Protein AF-A0A957FQG7-F1 (afdb_monomer_lite)

Secondary structure (DSSP, 8-state):
--EEE-SPPEEE-TT-SSS-EEEEEEEESSSS--TT-TTTSSEEEEE-TTSSBPTT-TTSEE-SS---SBPEEE-SSSSSS-EEEEEETTTEEEEE-TTSPBPTT-SB----TTS---PPPTT-B-EEE-SSSSSSPEEEEEETTEEEEE-TTS-B-S-SSTTTTS---EE-SS---S--EEE-SSSSSSPEEEEESSSEEEEE-TT--S--SB-BTTBSTT---EEPPPP-B-PPP------PPTT-S-EEEEEEEEB-SSS-EEEEEEEEES-TTEEEEE-EEEE-TT-EEEEEEEE--GGGT-SEEEEEEEEEEEEE-TT--EEEEEEEEEEEEE--TT-----PPPP-

Radius of gyration: 26.51 Å; chains: 1; bounding box: 52×48×82 Å

Sequence (352 aa):
YLEIIQSTPAIADLNENGTPDIFHGTGTFYHVNSPDHPTYGFRVFGLNNNGTTLSGWNGGKVTNNTTPASPAIGDIAGDNRPELIMGDNSGRIFAWNADGSLVSGFPMIPKTYNGQTHNFDVGLSFVLGDIDNDNKQEIIFNMKSSVVIVDGNGQQLTTSNSGADGKPGYTTGGWLVNTPALGDVDDDGRLELIVHDSTLYVWDLPNSNLDTDWPMFKHDAERTSRANRPGTLGPVTNEMFVIPAAGATQANGAIGITNLGDEPLNWSASDSLAHHNVDLILSSGQIAGHGYASVNLVIDDLPDFGIGWHDLGDITVTTTTLSGDPAGSAQINLQLFIGNSTQIFLPMAPKP

Structure (mmCIF, N/CA/C/O backbone):
data_AF-A0A957FQG7-F1
#
_entry.id   AF-A0A957FQG7-F1
#
loop_
_atom_site.group_PDB
_atom_site.id
_atom_site.type_symbol
_atom_site.label_atom_id
_atom_site.label_alt_id
_atom_site.label_comp_id
_atom_site.label_asym_id
_atom_site.label_entity_id
_atom_site.label_seq_id
_atom_site.pdbx_PDB_ins_code
_atom_site.Cartn_x
_atom_site.Cartn_y
_atom_site.Cartn_z
_atom_site.occupancy
_atom_site.B_iso_or_equiv
_atom_site.auth_seq_id
_atom_site.auth_comp_id
_atom_site.auth_asym_id
_atom_site.auth_atom_id
_atom_site.pdbx_PDB_model_num
ATOM 1 N N . TYR A 1 1 ? 14.850 30.032 -6.383 1.00 45.84 1 TYR A N 1
ATOM 2 C CA . TYR A 1 1 ? 14.076 28.781 -6.298 1.00 45.84 1 TYR A CA 1
ATOM 3 C C . TYR A 1 1 ? 13.938 28.216 -7.703 1.00 45.84 1 TYR A C 1
ATOM 5 O O . TYR A 1 1 ? 13.138 28.727 -8.472 1.00 45.84 1 TYR A O 1
ATOM 13 N N . LEU A 1 2 ? 14.807 27.271 -8.076 1.00 52.53 2 LEU A N 1
ATOM 14 C CA . LEU A 1 2 ? 14.878 26.663 -9.420 1.00 52.53 2 LEU A CA 1
ATOM 15 C C . LEU A 1 2 ? 14.449 25.183 -9.402 1.00 52.53 2 LEU A C 1
ATOM 17 O O . LEU A 1 2 ? 14.863 24.386 -10.247 1.00 52.53 2 LEU A O 1
ATOM 21 N N . GLU A 1 3 ? 13.627 24.823 -8.420 1.00 67.12 3 GLU A N 1
ATOM 22 C CA . GLU A 1 3 ? 13.077 23.481 -8.254 1.00 67.12 3 GLU A CA 1
ATOM 23 C C . GLU A 1 3 ? 11.693 23.394 -8.880 1.00 67.12 3 GLU A C 1
ATOM 25 O O . GLU A 1 3 ? 10.896 24.332 -8.812 1.00 67.12 3 GLU A O 1
ATOM 30 N N . ILE A 1 4 ? 11.425 22.241 -9.481 1.00 76.56 4 ILE A N 1
ATOM 31 C CA . ILE A 1 4 ? 10.112 21.884 -10.002 1.00 76.56 4 ILE A CA 1
ATOM 32 C C . ILE A 1 4 ? 9.643 20.610 -9.316 1.00 76.56 4 ILE A C 1
ATOM 34 O O . ILE A 1 4 ? 10.415 19.672 -9.123 1.00 76.56 4 ILE A O 1
ATOM 38 N N . ILE A 1 5 ? 8.366 20.570 -8.959 1.00 81.56 5 ILE A N 1
ATOM 39 C CA . ILE A 1 5 ? 7.711 19.330 -8.554 1.00 81.56 5 ILE A CA 1
ATOM 40 C C . ILE A 1 5 ? 7.296 18.632 -9.849 1.00 81.56 5 ILE A C 1
ATOM 42 O O . ILE A 1 5 ? 6.520 19.186 -10.626 1.00 81.56 5 ILE A O 1
ATOM 46 N N . GLN A 1 6 ? 7.881 17.464 -10.118 1.00 77.44 6 GLN A N 1
ATOM 47 C CA . GLN A 1 6 ? 7.602 16.677 -11.330 1.00 77.44 6 GLN A CA 1
ATOM 48 C C . GLN A 1 6 ? 6.708 15.464 -11.057 1.00 77.44 6 GLN A C 1
ATOM 50 O O . GLN A 1 6 ? 6.058 14.971 -11.973 1.00 77.44 6 GLN A O 1
ATOM 55 N N . SER A 1 7 ? 6.678 15.005 -9.807 1.00 85.12 7 SER A N 1
ATOM 56 C CA . SER A 1 7 ? 5.847 13.898 -9.340 1.00 85.12 7 SER A CA 1
ATOM 57 C C . SER A 1 7 ? 4.440 14.375 -8.971 1.00 85.12 7 SER A C 1
ATOM 59 O O . SER A 1 7 ? 4.240 15.540 -8.616 1.00 85.12 7 SER A O 1
ATOM 61 N N . THR A 1 8 ? 3.456 13.476 -9.016 1.00 88.81 8 THR A N 1
ATOM 62 C CA . THR A 1 8 ? 2.191 13.717 -8.307 1.00 88.81 8 THR A CA 1
ATOM 63 C C . THR A 1 8 ? 2.346 13.275 -6.853 1.00 88.81 8 THR A C 1
ATOM 65 O O . THR A 1 8 ? 2.988 12.256 -6.628 1.00 88.81 8 THR A O 1
ATOM 68 N N . PRO A 1 9 ? 1.829 14.025 -5.865 1.00 92.50 9 PRO A N 1
ATOM 69 C CA . PRO A 1 9 ? 2.051 13.687 -4.465 1.00 92.50 9 PRO A CA 1
ATOM 70 C C . PRO A 1 9 ? 1.317 12.402 -4.061 1.00 92.50 9 PRO A C 1
ATOM 72 O O . PRO A 1 9 ? 0.271 12.081 -4.633 1.00 92.50 9 PRO A O 1
ATOM 75 N N . ALA A 1 10 ? 1.853 11.730 -3.043 1.00 94.75 10 ALA A N 1
ATOM 76 C CA . ALA A 1 10 ? 1.184 10.683 -2.276 1.00 94.75 10 ALA A CA 1
ATOM 77 C C . ALA A 1 10 ? 0.944 11.161 -0.840 1.00 94.75 10 ALA A C 1
ATOM 79 O O . ALA A 1 10 ? 1.675 12.014 -0.329 1.00 94.75 10 ALA A O 1
ATOM 80 N N . ILE A 1 11 ? -0.099 10.633 -0.214 1.00 93.88 11 ILE A N 1
ATOM 81 C CA . ILE A 1 11 ? -0.545 10.991 1.125 1.00 93.88 11 ILE A CA 1
ATOM 82 C C . ILE A 1 11 ? -0.698 9.701 1.924 1.00 93.88 11 ILE A C 1
ATOM 84 O O . ILE A 1 11 ? -1.352 8.771 1.464 1.00 93.88 11 ILE A O 1
ATOM 88 N N . ALA A 1 12 ? -0.111 9.643 3.110 1.00 91.25 12 ALA A N 1
ATOM 89 C CA . ALA A 1 12 ? -0.284 8.528 4.038 1.00 91.25 12 ALA A CA 1
ATOM 90 C C . ALA A 1 12 ? 0.156 8.959 5.429 1.00 91.25 12 ALA A C 1
ATOM 92 O O . ALA A 1 12 ? 1.043 9.798 5.552 1.00 91.25 12 ALA A O 1
ATOM 93 N N . ASP A 1 13 ? -0.418 8.376 6.472 1.00 88.75 13 ASP A N 1
ATOM 94 C CA . ASP A 1 13 ? 0.121 8.516 7.824 1.00 88.75 13 ASP A CA 1
ATOM 95 C C . ASP A 1 13 ? 1.290 7.537 8.015 1.00 88.75 13 ASP A C 1
ATOM 97 O O . ASP A 1 13 ? 1.113 6.418 8.495 1.00 88.75 13 ASP A O 1
ATOM 101 N N . LEU A 1 14 ? 2.479 7.942 7.557 1.00 90.25 14 LEU A N 1
ATOM 102 C CA . LEU A 1 14 ? 3.658 7.073 7.505 1.00 90.25 14 LEU A CA 1
ATOM 103 C C . LEU A 1 14 ? 4.253 6.856 8.903 1.00 90.25 14 LEU A C 1
ATOM 105 O O . LEU A 1 14 ? 4.822 5.809 9.181 1.00 90.25 14 LEU A O 1
ATOM 109 N N . ASN A 1 15 ? 4.156 7.858 9.784 1.00 87.75 15 ASN A N 1
ATOM 110 C CA . ASN A 1 15 ? 4.708 7.810 11.144 1.00 87.75 15 ASN A CA 1
ATOM 111 C C . ASN A 1 15 ? 3.710 7.327 12.214 1.00 87.75 15 ASN A C 1
ATOM 113 O O . ASN A 1 15 ? 4.057 7.309 13.398 1.00 87.75 15 ASN A O 1
ATOM 117 N N . GLU A 1 16 ? 2.502 6.959 11.794 1.00 82.12 16 GLU A N 1
ATOM 118 C CA . GLU A 1 16 ? 1.426 6.407 12.612 1.00 82.12 16 GLU A CA 1
ATOM 119 C C . GLU A 1 16 ? 0.905 7.332 13.721 1.00 82.12 16 GLU A C 1
ATOM 121 O O . GLU A 1 16 ? 0.417 6.868 14.756 1.00 82.12 16 GLU A O 1
ATOM 126 N N . ASN A 1 17 ? 0.988 8.649 13.527 1.00 80.62 17 ASN A N 1
ATOM 127 C CA . ASN A 1 17 ? 0.611 9.630 14.548 1.00 80.62 17 ASN A CA 1
ATOM 128 C C . ASN A 1 17 ? -0.878 10.024 14.539 1.00 80.62 17 ASN A C 1
ATOM 130 O O . ASN A 1 17 ? -1.301 10.847 15.356 1.00 80.62 17 ASN A O 1
ATOM 134 N N . GLY A 1 18 ? -1.663 9.461 13.625 1.00 75.88 18 GLY A N 1
ATOM 135 C CA . GLY A 1 18 ? -3.082 9.736 13.433 1.00 75.88 18 GLY A CA 1
ATOM 136 C C . GLY A 1 18 ? -3.382 10.850 12.427 1.00 75.88 18 GLY A C 1
ATOM 137 O O . GLY A 1 18 ? -4.532 11.274 12.291 1.00 75.88 18 GLY A O 1
ATOM 138 N N . THR A 1 19 ? -2.366 11.388 11.748 1.00 83.44 19 THR A N 1
ATOM 139 C CA . THR A 1 19 ? -2.524 12.453 10.758 1.00 83.44 19 THR A CA 1
ATOM 140 C C . THR A 1 19 ? -1.731 12.158 9.489 1.00 83.44 19 THR A C 1
ATOM 142 O O . THR A 1 19 ? -0.587 11.729 9.565 1.00 83.44 19 THR A O 1
ATOM 145 N N . PRO A 1 20 ? -2.303 12.418 8.301 1.00 88.50 20 PRO A N 1
ATOM 146 C CA . PRO A 1 20 ? -1.629 12.097 7.054 1.00 88.50 20 PRO A CA 1
ATOM 147 C C . PRO A 1 20 ? -0.426 13.012 6.784 1.00 88.50 20 PRO A C 1
ATOM 149 O O . PRO A 1 20 ? -0.524 14.239 6.874 1.00 88.50 20 PRO A O 1
ATOM 152 N N . ASP A 1 21 ? 0.671 12.406 6.349 1.00 93.50 21 ASP A N 1
ATOM 153 C CA . ASP A 1 21 ? 1.858 13.052 5.802 1.00 93.50 21 ASP A CA 1
ATOM 154 C C . ASP A 1 21 ? 1.754 13.181 4.268 1.00 93.50 21 ASP A C 1
ATOM 156 O O . ASP A 1 21 ? 0.957 12.511 3.609 1.00 93.50 21 ASP A O 1
ATOM 160 N N . ILE A 1 22 ? 2.556 14.070 3.681 1.00 94.88 22 ILE A N 1
ATOM 161 C CA . ILE A 1 22 ? 2.577 14.397 2.250 1.00 94.88 22 ILE A CA 1
ATOM 162 C C . ILE A 1 22 ? 3.964 14.093 1.686 1.00 94.88 22 ILE A C 1
ATOM 164 O O . ILE A 1 22 ? 4.969 14.619 2.177 1.00 94.88 22 ILE A O 1
ATOM 168 N N . PHE A 1 23 ? 4.009 13.329 0.596 1.00 94.88 23 PHE A N 1
ATOM 169 C CA . PHE A 1 23 ? 5.244 12.912 -0.061 1.00 94.88 23 PHE A CA 1
ATOM 170 C C . PHE A 1 23 ? 5.291 13.330 -1.524 1.00 94.88 23 PHE A C 1
ATOM 172 O O . PHE A 1 23 ? 4.336 13.126 -2.274 1.00 94.88 23 PHE A O 1
ATOM 179 N N . HIS A 1 24 ? 6.420 13.895 -1.951 1.00 93.19 24 HIS A N 1
ATOM 180 C CA . HIS A 1 24 ? 6.652 14.218 -3.359 1.00 93.19 24 HIS A CA 1
ATOM 181 C C . HIS A 1 24 ? 8.145 14.254 -3.717 1.00 93.19 24 HIS A C 1
ATOM 183 O O . HIS A 1 24 ? 8.999 14.658 -2.927 1.00 93.19 24 HIS A O 1
ATOM 189 N N . GLY A 1 25 ? 8.454 13.871 -4.953 1.00 90.06 25 GLY A N 1
ATOM 190 C CA . GLY A 1 25 ? 9.760 14.036 -5.587 1.00 90.06 25 GLY A CA 1
ATOM 191 C C . GLY A 1 25 ? 9.949 15.406 -6.251 1.00 90.06 25 GLY A C 1
ATOM 192 O O . GLY A 1 25 ? 8.979 16.056 -6.666 1.00 90.06 25 GLY A O 1
ATOM 193 N N . THR A 1 26 ? 11.203 15.841 -6.369 1.00 85.88 26 THR A N 1
ATOM 194 C CA . THR A 1 26 ? 11.620 17.083 -7.031 1.00 85.88 26 THR A CA 1
ATOM 195 C C . THR A 1 26 ? 12.490 16.843 -8.265 1.00 85.88 26 THR A C 1
ATOM 197 O O . THR A 1 26 ? 13.074 15.781 -8.481 1.00 85.88 26 THR A O 1
ATOM 200 N N . GLY A 1 27 ? 12.561 17.866 -9.110 1.00 78.31 27 GLY A N 1
ATOM 201 C CA . GLY A 1 27 ? 13.472 17.948 -10.241 1.00 78.31 27 GLY A CA 1
ATOM 202 C C . GLY A 1 27 ? 14.085 19.339 -10.379 1.00 78.31 27 GLY A C 1
ATOM 203 O O . GLY A 1 27 ? 13.857 20.234 -9.558 1.00 78.31 27 GLY A O 1
ATOM 204 N N . THR A 1 28 ? 14.843 19.548 -11.455 1.00 68.75 28 THR A N 1
ATOM 205 C CA . THR A 1 28 ? 15.464 20.842 -11.774 1.00 68.75 28 THR A CA 1
ATOM 206 C C . THR A 1 28 ? 14.831 21.472 -13.017 1.00 68.75 28 THR A C 1
ATOM 208 O O . THR A 1 28 ? 14.537 20.783 -13.991 1.00 68.75 28 THR A O 1
ATOM 211 N N . PHE A 1 29 ? 14.637 22.798 -13.012 1.00 59.25 29 PHE A N 1
ATOM 212 C CA . PHE A 1 29 ? 14.092 23.531 -14.170 1.00 59.25 29 PHE A CA 1
ATOM 213 C C . PHE A 1 29 ? 15.072 23.574 -15.367 1.00 59.25 29 PHE A C 1
ATOM 215 O O . PHE A 1 29 ? 14.647 23.626 -16.518 1.00 59.25 29 PHE A O 1
ATOM 222 N N . TYR A 1 30 ? 16.386 23.491 -15.111 1.00 53.41 30 TYR A N 1
ATOM 223 C CA . TYR A 1 30 ? 17.431 23.275 -16.121 1.00 53.41 30 TYR A CA 1
ATOM 224 C C . TYR A 1 30 ? 18.263 22.038 -15.742 1.00 53.41 30 TYR A C 1
ATOM 226 O O . TYR A 1 30 ? 18.665 21.888 -14.588 1.00 53.41 30 TYR A O 1
ATOM 234 N N . HIS A 1 31 ? 18.542 21.148 -16.701 1.00 53.66 31 HIS A N 1
ATOM 235 C CA . HIS A 1 31 ? 19.252 19.862 -16.520 1.00 53.66 31 HIS A CA 1
ATOM 236 C C . HIS A 1 31 ? 20.749 19.978 -16.156 1.00 53.66 31 HIS A C 1
ATOM 238 O O . HIS A 1 31 ? 21.535 19.062 -16.380 1.00 53.66 31 HIS A O 1
ATOM 244 N N . VAL A 1 32 ? 21.176 21.114 -15.620 1.00 53.00 32 VAL A N 1
ATOM 245 C CA . VAL A 1 32 ? 22.572 21.410 -15.318 1.00 53.00 32 VAL A CA 1
ATOM 246 C C . VAL A 1 32 ? 22.580 22.255 -14.061 1.00 53.00 32 VAL A C 1
ATOM 248 O O . VAL A 1 32 ? 22.096 23.380 -14.103 1.00 53.00 32 VAL A O 1
ATOM 251 N N . ASN A 1 33 ? 23.069 21.659 -12.968 1.00 51.78 33 ASN A N 1
ATOM 252 C CA . ASN A 1 33 ? 23.424 22.260 -11.681 1.00 51.78 33 ASN A CA 1
ATOM 253 C C . ASN A 1 33 ? 22.796 23.632 -11.428 1.00 51.78 33 ASN A C 1
ATOM 255 O O . ASN A 1 33 ? 23.311 24.623 -11.940 1.00 51.78 33 ASN A O 1
ATOM 259 N N . SER A 1 34 ? 21.772 23.711 -10.569 1.00 48.81 34 SER A N 1
ATOM 260 C CA . SER A 1 34 ? 21.456 24.986 -9.914 1.00 48.81 34 SER A CA 1
ATOM 261 C C . SER A 1 34 ? 22.758 25.450 -9.247 1.00 48.81 34 SER A C 1
ATOM 263 O O . SER A 1 34 ? 23.204 24.766 -8.322 1.00 48.81 34 SER A O 1
ATOM 265 N N . PRO A 1 35 ? 23.445 26.504 -9.733 1.00 51.56 35 PRO A N 1
ATOM 266 C CA . PRO A 1 35 ? 24.804 26.821 -9.280 1.00 51.56 35 PRO A CA 1
ATOM 267 C C . PRO A 1 35 ? 24.856 27.187 -7.791 1.00 51.56 35 PRO A C 1
ATOM 269 O O . PRO A 1 35 ? 25.911 27.154 -7.166 1.00 51.56 35 PRO A O 1
ATOM 272 N N . ASP A 1 36 ? 23.695 27.524 -7.240 1.00 51.53 36 ASP A N 1
ATOM 273 C CA . ASP A 1 36 ? 23.399 27.871 -5.861 1.00 51.53 36 ASP A CA 1
ATOM 274 C C . ASP A 1 36 ? 22.869 26.689 -5.020 1.00 51.53 36 ASP A C 1
ATOM 276 O O . ASP A 1 36 ? 23.051 26.692 -3.805 1.00 51.53 36 ASP A O 1
ATOM 280 N N . HIS A 1 37 ? 22.259 25.662 -5.632 1.00 52.50 37 HIS A N 1
ATOM 281 C CA . HIS A 1 37 ? 21.539 24.588 -4.923 1.00 52.50 37 HIS A CA 1
ATOM 282 C C . HIS A 1 37 ? 21.578 23.205 -5.630 1.00 52.50 37 HIS A C 1
ATOM 284 O O . HIS A 1 37 ? 20.530 22.586 -5.834 1.00 52.50 37 HIS A O 1
ATOM 290 N N . PRO A 1 38 ? 22.758 22.648 -5.982 1.00 53.19 38 PRO A N 1
ATOM 291 C CA . PRO A 1 38 ? 22.866 21.414 -6.779 1.00 53.19 38 PRO A CA 1
ATOM 292 C C . PRO A 1 38 ? 22.351 20.148 -6.067 1.00 53.19 38 PRO A C 1
ATOM 294 O O . PRO A 1 38 ? 22.244 19.096 -6.686 1.00 53.19 38 PRO A O 1
ATOM 297 N N . THR A 1 39 ? 22.032 20.234 -4.773 1.00 56.75 39 THR A N 1
ATOM 298 C CA . THR A 1 39 ? 21.562 19.121 -3.936 1.00 56.75 39 THR A CA 1
ATOM 299 C C . THR A 1 39 ? 20.090 19.223 -3.534 1.00 56.75 39 THR A C 1
ATOM 301 O O . THR A 1 39 ? 19.618 18.343 -2.817 1.00 56.75 39 THR A O 1
ATOM 304 N N . TYR A 1 40 ? 19.360 20.272 -3.934 1.00 61.19 40 TYR A N 1
ATOM 305 C CA . TYR A 1 40 ? 17.963 20.467 -3.515 1.00 61.19 40 TYR A CA 1
ATOM 306 C C . TYR A 1 40 ? 16.928 19.928 -4.527 1.00 61.19 40 TYR A C 1
ATOM 308 O O . TYR A 1 40 ? 15.888 19.420 -4.119 1.00 61.19 40 TYR A O 1
ATOM 316 N N . GLY A 1 41 ? 17.243 19.904 -5.829 1.00 66.38 41 GLY A N 1
ATOM 317 C CA . GLY A 1 41 ? 16.357 19.370 -6.882 1.00 66.38 41 GLY A CA 1
ATOM 318 C C . GLY A 1 41 ? 16.382 17.847 -7.089 1.00 66.38 41 GLY A C 1
ATOM 319 O O . GLY A 1 41 ? 15.724 17.362 -8.000 1.00 66.38 41 GLY A O 1
ATOM 320 N N . PHE A 1 42 ? 17.151 17.099 -6.292 1.00 84.31 42 PHE A N 1
ATOM 321 C CA . PHE A 1 42 ? 17.275 15.634 -6.368 1.00 84.31 42 PHE A CA 1
ATOM 322 C C . PHE A 1 42 ? 16.795 15.008 -5.066 1.00 84.31 42 PHE A C 1
ATOM 324 O O . PHE A 1 42 ? 17.543 14.301 -4.384 1.00 84.31 42 PHE A O 1
ATOM 331 N N . ARG A 1 43 ? 15.579 15.360 -4.646 1.00 87.94 43 ARG A N 1
ATOM 332 C CA . ARG A 1 43 ? 15.069 14.981 -3.332 1.00 87.94 43 ARG A CA 1
ATOM 333 C C . ARG A 1 43 ? 13.683 14.378 -3.389 1.00 87.94 43 ARG A C 1
ATOM 335 O O . ARG A 1 43 ? 12.914 14.604 -4.317 1.00 87.94 43 ARG A O 1
ATOM 342 N N . VAL A 1 44 ? 13.383 13.633 -2.338 1.00 92.19 44 VAL A N 1
ATOM 343 C CA . VAL A 1 44 ? 12.030 13.234 -1.971 1.00 92.19 44 VAL A CA 1
ATOM 344 C C . VAL A 1 44 ? 11.711 13.896 -0.646 1.00 92.19 44 VAL A C 1
ATOM 346 O O . VAL A 1 44 ? 12.451 13.737 0.324 1.00 92.19 44 VAL A O 1
ATOM 349 N N . PHE A 1 45 ? 10.651 14.686 -0.611 1.00 92.94 45 PHE A N 1
ATOM 350 C CA . PHE A 1 45 ? 10.195 15.355 0.597 1.00 92.94 45 PHE A CA 1
ATOM 351 C C . PHE A 1 45 ? 9.125 14.516 1.279 1.00 92.94 45 PHE A C 1
ATOM 353 O O . PHE A 1 45 ? 8.264 13.964 0.605 1.00 92.94 45 PHE A O 1
ATOM 360 N N . GLY A 1 46 ? 9.204 14.467 2.607 1.00 94.62 46 GLY A N 1
ATOM 361 C CA . GLY A 1 46 ? 8.142 14.022 3.499 1.00 94.62 46 GLY A CA 1
ATOM 362 C C . GLY A 1 46 ? 7.791 15.187 4.415 1.00 94.62 46 GLY A C 1
ATOM 363 O O . GLY A 1 46 ? 8.680 15.768 5.053 1.00 94.62 46 GLY A O 1
ATOM 364 N N . LEU A 1 47 ? 6.522 15.574 4.421 1.00 94.94 47 LEU A N 1
ATOM 365 C CA . LEU A 1 47 ? 5.998 16.722 5.154 1.00 94.94 47 LEU A CA 1
ATOM 366 C C . LEU A 1 47 ? 4.828 16.267 6.026 1.00 94.94 47 LEU A C 1
ATOM 368 O O . LEU A 1 47 ? 3.983 15.520 5.555 1.00 94.94 47 LEU A O 1
ATOM 372 N N . ASN A 1 48 ? 4.730 16.771 7.252 1.00 93.69 48 ASN A N 1
ATOM 373 C CA . ASN A 1 48 ? 3.533 16.598 8.073 1.00 93.69 48 ASN A CA 1
ATOM 374 C C . ASN A 1 48 ? 2.339 17.345 7.440 1.00 93.69 48 ASN A C 1
ATOM 376 O O . ASN A 1 48 ? 2.523 18.260 6.627 1.00 93.69 48 ASN A O 1
ATOM 380 N N . ASN A 1 49 ? 1.118 17.059 7.901 1.00 90.31 49 ASN A N 1
ATOM 381 C CA . ASN A 1 49 ? -0.121 17.719 7.455 1.00 90.31 49 ASN A CA 1
ATOM 382 C C . ASN A 1 49 ? -0.109 19.267 7.513 1.00 90.31 49 ASN A C 1
ATOM 384 O O . ASN A 1 49 ? -0.866 19.929 6.804 1.00 90.31 49 ASN A O 1
ATOM 388 N N . ASN A 1 50 ? 0.746 19.858 8.350 1.00 91.62 50 ASN A N 1
ATOM 389 C CA . ASN A 1 50 ? 0.906 21.303 8.517 1.00 91.62 50 ASN A CA 1
ATOM 390 C C . ASN A 1 50 ? 2.024 21.909 7.642 1.00 91.62 50 ASN A C 1
ATOM 392 O O . ASN A 1 50 ? 2.337 23.093 7.779 1.00 91.62 50 ASN A O 1
ATOM 396 N N . GLY A 1 51 ? 2.650 21.107 6.775 1.00 90.31 51 GLY A N 1
ATOM 397 C CA . GLY A 1 51 ? 3.721 21.518 5.866 1.00 90.31 51 GLY A CA 1
ATOM 398 C C . GLY A 1 51 ? 5.119 21.581 6.488 1.00 90.31 51 GLY A C 1
ATOM 399 O O . GLY A 1 51 ? 6.067 21.974 5.809 1.00 90.31 51 GLY A O 1
ATOM 400 N N . THR A 1 52 ? 5.284 21.212 7.762 1.00 92.69 52 THR A N 1
ATOM 401 C CA . THR A 1 52 ? 6.618 21.070 8.371 1.00 92.69 52 THR A CA 1
ATOM 402 C C . THR A 1 52 ? 7.284 19.768 7.930 1.00 92.69 52 THR A C 1
ATOM 404 O O . THR A 1 52 ? 6.605 18.801 7.610 1.00 92.69 52 THR A O 1
ATOM 407 N N . THR A 1 53 ? 8.616 19.720 7.919 1.00 92.19 53 THR A N 1
ATOM 408 C CA . THR A 1 53 ? 9.363 18.499 7.580 1.00 92.19 53 THR A CA 1
ATOM 409 C C . THR A 1 53 ? 9.012 17.354 8.529 1.00 92.19 53 THR A C 1
ATOM 411 O O . THR A 1 53 ? 9.062 17.522 9.750 1.00 92.19 53 THR A O 1
ATOM 414 N N . LEU A 1 54 ? 8.743 16.180 7.961 1.00 93.81 54 LEU A N 1
ATOM 415 C CA . LEU A 1 54 ? 8.557 14.938 8.701 1.00 93.81 54 LEU A CA 1
ATOM 416 C C . LEU A 1 54 ? 9.828 14.575 9.496 1.00 93.81 54 LEU A C 1
ATOM 418 O O . LEU A 1 54 ? 10.959 14.783 9.038 1.00 93.81 54 LEU A O 1
ATOM 422 N N . SER A 1 55 ? 9.667 14.056 10.715 1.00 92.62 55 SER A N 1
ATOM 423 C CA . SER A 1 55 ? 10.807 13.701 11.575 1.00 92.62 55 SER A CA 1
ATOM 424 C C . SER A 1 55 ? 11.729 12.692 10.883 1.00 92.62 55 SER A C 1
ATOM 426 O O . SER A 1 55 ? 11.263 11.751 10.257 1.00 92.62 55 SER A O 1
ATOM 428 N N . GLY A 1 56 ? 13.047 12.903 10.947 1.00 90.69 56 GLY A N 1
ATOM 429 C CA . GLY A 1 56 ? 14.030 12.054 10.259 1.00 90.69 56 GLY A CA 1
ATOM 430 C C . GLY A 1 56 ? 14.220 12.356 8.765 1.00 90.69 56 GLY A C 1
ATOM 431 O O . GLY A 1 56 ? 15.222 11.936 8.178 1.00 90.69 56 GLY A O 1
ATOM 432 N N . TRP A 1 57 ? 13.358 13.174 8.142 1.00 93.31 57 TRP A N 1
ATOM 433 C CA . TRP A 1 57 ? 13.455 13.500 6.712 1.00 93.31 57 TRP A CA 1
ATOM 434 C C . TRP A 1 57 ? 14.451 14.609 6.370 1.00 93.31 57 TRP A C 1
ATOM 436 O O . TRP A 1 57 ? 14.838 14.732 5.212 1.00 93.31 57 TRP A O 1
ATOM 446 N N . ASN A 1 58 ? 14.927 15.374 7.359 1.00 87.06 58 ASN A N 1
ATOM 447 C CA . ASN A 1 58 ? 16.041 16.331 7.237 1.00 87.06 58 ASN A CA 1
ATOM 448 C C . ASN A 1 58 ? 15.941 17.303 6.036 1.00 87.06 58 ASN A C 1
ATOM 450 O O . ASN A 1 58 ? 16.943 17.611 5.388 1.00 87.06 58 ASN A O 1
ATOM 454 N N . GLY A 1 59 ? 14.731 17.784 5.728 1.00 82.69 59 GLY A N 1
ATOM 455 C CA . GLY A 1 59 ? 14.475 18.664 4.580 1.00 82.69 59 GLY A CA 1
ATOM 456 C C . GLY A 1 59 ? 14.492 17.926 3.237 1.00 82.69 59 GLY A C 1
ATOM 457 O O . GLY A 1 59 ? 14.909 18.488 2.228 1.00 82.69 59 GLY A O 1
ATOM 458 N N . GLY A 1 60 ? 14.099 16.652 3.245 1.00 88.38 60 GLY A N 1
ATOM 459 C CA . GLY A 1 60 ? 14.011 15.767 2.089 1.00 88.38 60 GLY A CA 1
ATOM 460 C C . GLY A 1 60 ? 15.199 14.810 1.967 1.00 88.38 60 GLY A C 1
ATOM 461 O O . GLY A 1 60 ? 16.348 15.175 2.232 1.00 88.38 60 GLY A O 1
ATOM 462 N N . LYS A 1 61 ? 14.929 13.581 1.523 1.00 91.56 61 LYS A N 1
ATOM 463 C CA . LYS A 1 61 ? 15.933 12.549 1.255 1.00 91.56 61 LYS A CA 1
ATOM 464 C C . LYS A 1 61 ? 16.595 12.794 -0.082 1.00 91.56 61 LYS A C 1
ATOM 466 O O . LYS A 1 61 ? 15.921 12.916 -1.098 1.00 91.56 61 LYS A O 1
ATOM 471 N N . VAL A 1 62 ? 17.922 12.878 -0.066 1.00 87.62 62 VAL A N 1
ATOM 472 C CA . VAL A 1 62 ? 18.724 13.030 -1.279 1.00 87.62 62 VAL A CA 1
ATOM 473 C C . VAL A 1 62 ? 18.687 11.729 -2.071 1.00 87.62 62 VAL A C 1
ATOM 475 O O . VAL A 1 62 ? 18.890 10.648 -1.526 1.00 87.62 62 VAL A O 1
ATOM 478 N N . THR A 1 63 ? 18.461 11.874 -3.365 1.00 86.38 63 THR A N 1
ATOM 479 C CA . THR A 1 63 ? 18.571 10.831 -4.382 1.00 86.38 63 THR A CA 1
ATOM 480 C C . THR A 1 63 ? 19.703 11.193 -5.340 1.00 86.38 63 THR A C 1
ATOM 482 O O . THR A 1 63 ? 20.391 12.205 -5.164 1.00 86.38 63 THR A O 1
ATOM 485 N N . ASN A 1 64 ? 19.938 10.365 -6.355 1.00 82.12 64 ASN A N 1
ATOM 486 C CA . ASN A 1 64 ? 21.067 10.552 -7.256 1.00 82.12 64 ASN A CA 1
ATOM 487 C C . ASN A 1 64 ? 20.705 11.324 -8.529 1.00 82.12 64 ASN A C 1
ATOM 489 O O . ASN A 1 64 ? 21.599 11.610 -9.328 1.00 82.12 64 ASN A O 1
ATOM 493 N N . ASN A 1 65 ? 19.426 11.653 -8.726 1.00 85.44 65 ASN A N 1
ATOM 494 C CA . ASN A 1 65 ? 18.930 12.407 -9.872 1.00 85.44 65 ASN A CA 1
ATOM 495 C C . ASN A 1 65 ? 17.530 12.986 -9.584 1.00 85.44 65 ASN A C 1
ATOM 497 O O . ASN A 1 65 ? 17.016 12.863 -8.480 1.00 85.44 65 ASN A O 1
ATOM 501 N N . THR A 1 66 ? 16.896 13.622 -10.568 1.00 86.12 66 THR A N 1
ATOM 502 C CA . THR A 1 66 ? 15.502 14.075 -10.457 1.00 86.12 66 THR A CA 1
ATOM 503 C C . THR A 1 66 ? 14.564 12.893 -10.216 1.00 86.12 66 THR A C 1
ATOM 505 O O . THR A 1 66 ? 14.786 11.809 -10.759 1.00 86.12 66 THR A O 1
ATOM 508 N N . THR A 1 67 ? 13.486 13.116 -9.474 1.00 86.75 67 THR A N 1
ATOM 509 C CA . THR A 1 67 ? 12.498 12.108 -9.068 1.00 86.75 67 THR A CA 1
ATOM 510 C C . THR A 1 67 ? 11.125 12.422 -9.684 1.00 86.75 67 THR A C 1
ATOM 512 O O . THR A 1 67 ? 10.218 12.888 -8.994 1.00 86.75 67 THR A O 1
ATOM 515 N N . PRO A 1 68 ? 10.941 12.220 -11.008 1.00 80.06 68 PRO A N 1
ATOM 516 C CA . PRO A 1 68 ? 9.687 12.550 -11.688 1.00 80.06 68 PRO A CA 1
ATOM 517 C C . PRO A 1 68 ? 8.607 11.472 -11.565 1.00 80.06 68 PRO A C 1
ATOM 519 O O . PRO A 1 68 ? 7.463 11.731 -11.935 1.00 80.06 68 PRO A O 1
ATOM 522 N N . ALA A 1 69 ? 8.949 10.264 -11.103 1.00 84.94 69 ALA A N 1
ATOM 523 C CA . ALA A 1 69 ? 7.958 9.217 -10.881 1.00 84.94 69 ALA A CA 1
ATOM 524 C C . ALA A 1 69 ? 6.961 9.637 -9.782 1.00 84.94 69 ALA A C 1
ATOM 526 O O . ALA A 1 69 ? 7.265 10.496 -8.962 1.00 84.94 69 ALA A O 1
ATOM 527 N N . SER A 1 70 ? 5.753 9.078 -9.760 1.00 89.75 70 SER A N 1
ATOM 528 C CA . SER A 1 70 ? 4.850 9.315 -8.620 1.00 89.75 70 SER A CA 1
ATOM 529 C C . SER A 1 70 ? 5.098 8.257 -7.542 1.00 89.75 70 SER A C 1
ATOM 531 O O . SER A 1 70 ? 5.141 7.076 -7.908 1.00 89.75 70 SER A O 1
ATOM 533 N N . PRO A 1 71 ? 5.285 8.652 -6.268 1.00 93.00 71 PRO A N 1
ATOM 534 C CA . PRO A 1 71 ? 5.494 7.719 -5.172 1.00 93.00 71 PRO A CA 1
ATOM 535 C C . PRO A 1 71 ? 4.320 6.752 -5.004 1.00 93.00 71 PRO A C 1
ATOM 537 O O . PRO A 1 71 ? 3.179 7.096 -5.316 1.00 93.00 71 PRO A O 1
ATOM 540 N N . ALA A 1 72 ? 4.633 5.571 -4.483 1.00 95.44 72 ALA A N 1
ATOM 541 C CA . ALA A 1 72 ? 3.673 4.619 -3.931 1.00 95.44 72 ALA A CA 1
ATOM 542 C C . ALA A 1 72 ? 4.012 4.381 -2.458 1.00 95.44 72 ALA A C 1
ATOM 544 O O . ALA A 1 72 ? 5.154 4.618 -2.048 1.00 95.44 72 ALA A O 1
ATOM 545 N N . ILE A 1 73 ? 3.023 3.974 -1.670 1.00 95.81 73 ILE A N 1
ATOM 546 C CA . ILE A 1 73 ? 3.159 3.770 -0.228 1.00 95.81 73 ILE A CA 1
ATOM 547 C C . ILE A 1 73 ? 2.482 2.450 0.138 1.00 95.81 73 ILE A C 1
ATOM 549 O O . ILE A 1 73 ? 1.354 2.238 -0.293 1.00 95.81 73 ILE A O 1
ATOM 553 N N . GLY A 1 74 ? 3.166 1.600 0.902 1.00 93.25 74 GLY A N 1
ATOM 554 C CA . GLY A 1 74 ? 2.661 0.297 1.353 1.00 93.25 74 GLY A CA 1
ATOM 555 C C . GLY A 1 74 ? 3.708 -0.486 2.147 1.00 93.25 74 GLY A C 1
ATOM 556 O O . GLY A 1 74 ? 4.880 -0.105 2.141 1.00 93.25 74 GLY A O 1
ATOM 557 N N . ASP A 1 75 ? 3.282 -1.537 2.842 1.00 93.38 75 ASP A N 1
ATOM 558 C CA . ASP A 1 75 ? 4.102 -2.414 3.686 1.00 93.38 75 ASP A CA 1
ATOM 559 C C . ASP A 1 75 ? 4.870 -3.432 2.832 1.00 93.38 75 ASP A C 1
ATOM 561 O O . ASP A 1 75 ? 4.459 -4.575 2.612 1.00 93.38 75 ASP A O 1
ATOM 565 N N . ILE A 1 76 ? 6.019 -3.003 2.315 1.00 96.38 76 ILE A N 1
ATOM 566 C CA . ILE A 1 76 ? 6.912 -3.893 1.565 1.00 96.38 76 ILE A CA 1
ATOM 567 C C . ILE A 1 76 ? 7.820 -4.678 2.525 1.00 96.38 76 ILE A C 1
ATOM 569 O O . ILE A 1 76 ? 8.364 -5.722 2.163 1.00 96.38 76 ILE A O 1
ATOM 573 N N . ALA A 1 77 ? 8.036 -4.183 3.748 1.00 94.00 77 ALA A N 1
ATOM 574 C CA . ALA A 1 77 ? 8.881 -4.840 4.740 1.00 94.00 77 ALA A CA 1
ATOM 575 C C . ALA A 1 77 ? 8.193 -6.048 5.411 1.00 94.00 77 ALA A C 1
ATOM 577 O O . ALA A 1 77 ? 8.887 -6.954 5.900 1.00 94.00 77 ALA A O 1
ATOM 578 N N . GLY A 1 78 ? 6.860 -6.092 5.401 1.00 89.62 78 GLY A N 1
ATOM 579 C CA . GLY A 1 78 ? 6.030 -7.073 6.096 1.00 89.62 78 GLY A CA 1
ATOM 580 C C . GLY A 1 78 ? 6.014 -6.868 7.608 1.00 89.62 78 GLY A C 1
ATOM 581 O O . GLY A 1 78 ? 5.978 -7.849 8.358 1.00 89.62 78 GLY A O 1
ATOM 582 N N . ASP A 1 79 ? 6.162 -5.626 8.074 1.00 87.81 79 ASP A N 1
ATOM 583 C CA . ASP A 1 79 ? 6.185 -5.291 9.502 1.00 87.81 79 ASP A CA 1
ATOM 584 C C . ASP A 1 79 ? 4.925 -4.546 9.981 1.00 87.81 79 ASP A C 1
ATOM 586 O O . ASP A 1 79 ? 4.859 -4.122 11.139 1.00 87.81 79 ASP A O 1
ATOM 590 N N . ASN A 1 80 ? 3.891 -4.514 9.133 1.00 82.88 80 ASN A N 1
ATOM 591 C CA . ASN A 1 80 ? 2.626 -3.792 9.269 1.00 82.88 80 ASN A CA 1
ATOM 592 C C . ASN A 1 80 ? 2.786 -2.272 9.338 1.00 82.88 80 ASN A C 1
ATOM 594 O O . ASN A 1 80 ? 1.895 -1.588 9.847 1.00 82.88 80 ASN A O 1
ATOM 598 N N . ARG A 1 81 ? 3.906 -1.728 8.851 1.00 87.12 81 ARG A N 1
ATOM 599 C CA . ARG A 1 81 ? 4.094 -0.286 8.695 1.00 87.12 81 ARG A CA 1
ATOM 600 C C . ARG A 1 81 ? 4.392 0.028 7.235 1.00 87.12 81 ARG A C 1
ATOM 602 O O . ARG A 1 81 ? 5.080 -0.733 6.574 1.00 87.12 81 ARG A O 1
ATOM 609 N N . PRO A 1 82 ? 3.861 1.139 6.710 1.00 91.25 82 PRO A N 1
ATOM 610 C CA . PRO A 1 82 ? 4.082 1.480 5.319 1.00 91.25 82 PRO A CA 1
ATOM 611 C C . PRO A 1 82 ? 5.474 2.079 5.081 1.00 91.25 82 PRO A C 1
ATOM 613 O O . PRO A 1 82 ? 5.958 2.928 5.836 1.00 91.25 82 PRO A O 1
ATOM 616 N N . GLU A 1 83 ? 6.049 1.749 3.928 1.00 95.81 83 GLU A N 1
ATOM 617 C CA . GLU A 1 83 ? 7.236 2.377 3.360 1.00 95.81 83 GLU A CA 1
ATOM 618 C C . GLU A 1 83 ? 6.872 3.299 2.189 1.00 95.81 83 GLU A C 1
ATOM 620 O O . GLU A 1 83 ? 5.896 3.085 1.472 1.00 95.81 83 GLU A O 1
ATOM 625 N N . LEU A 1 84 ? 7.703 4.315 1.929 1.00 96.75 84 LEU A N 1
ATOM 626 C CA . LEU A 1 84 ? 7.601 5.146 0.724 1.00 96.75 84 LEU A CA 1
ATOM 627 C C . LEU A 1 84 ? 8.504 4.614 -0.390 1.00 96.75 84 LEU A C 1
ATOM 629 O O . LEU A 1 84 ? 9.724 4.610 -0.225 1.00 96.75 84 LEU A O 1
ATOM 633 N N . ILE A 1 85 ? 7.938 4.328 -1.564 1.00 96.44 85 ILE A N 1
ATOM 634 C CA . ILE A 1 85 ? 8.656 3.886 -2.764 1.00 96.44 85 ILE A CA 1
ATOM 635 C C . ILE A 1 85 ? 8.816 5.047 -3.753 1.00 96.44 85 ILE A C 1
ATOM 637 O O . ILE A 1 85 ? 7.867 5.777 -4.047 1.00 96.44 85 ILE A O 1
ATOM 641 N N . MET A 1 86 ? 10.015 5.203 -4.324 1.00 93.88 86 MET A N 1
ATOM 642 C CA . MET A 1 86 ? 10.312 6.241 -5.315 1.00 93.88 86 MET A CA 1
ATOM 643 C C . MET A 1 86 ? 11.358 5.807 -6.347 1.00 93.88 86 MET A C 1
ATOM 645 O O . MET A 1 86 ? 12.355 5.175 -6.011 1.00 93.88 86 MET A O 1
ATOM 649 N N . GLY A 1 87 ? 11.199 6.254 -7.596 1.00 91.25 87 GLY A N 1
ATOM 650 C CA . GLY A 1 87 ? 12.203 6.128 -8.655 1.00 91.2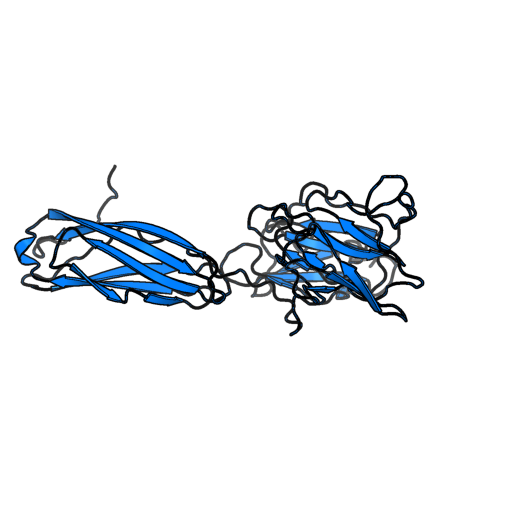5 87 GLY A CA 1
ATOM 651 C C . GLY A 1 87 ? 12.932 7.439 -8.954 1.00 91.25 87 GLY A C 1
ATOM 652 O O . GLY A 1 87 ? 12.309 8.502 -8.973 1.00 91.25 87 GLY A O 1
ATOM 653 N N . ASP A 1 88 ? 14.230 7.373 -9.259 1.00 89.44 88 ASP A N 1
ATOM 654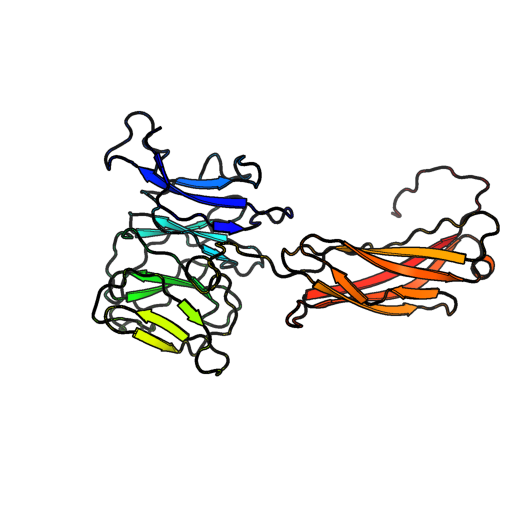 C CA . ASP A 1 88 ? 14.994 8.509 -9.794 1.00 89.44 88 ASP A CA 1
ATOM 655 C C . ASP A 1 88 ? 15.417 8.331 -11.266 1.00 89.44 88 ASP A C 1
ATOM 657 O O . ASP A 1 88 ? 15.499 7.230 -11.813 1.00 89.44 88 ASP A O 1
ATOM 661 N N . ASN A 1 89 ? 15.761 9.432 -11.929 1.00 88.19 89 ASN A N 1
ATOM 662 C CA . ASN A 1 89 ? 16.201 9.427 -13.327 1.00 88.19 89 ASN A CA 1
ATOM 663 C C . ASN A 1 89 ? 17.569 8.765 -13.565 1.00 88.19 89 ASN A C 1
ATOM 665 O O . ASN A 1 89 ? 18.033 8.734 -14.703 1.00 88.19 89 ASN A O 1
ATOM 669 N N . SER A 1 90 ? 18.241 8.245 -12.533 1.00 87.31 90 SER A N 1
ATOM 670 C CA . SER A 1 90 ? 19.393 7.350 -12.705 1.00 87.31 90 SER A CA 1
ATOM 671 C C . SER A 1 90 ? 18.985 5.877 -12.836 1.00 87.31 90 SER A C 1
ATOM 673 O O . SER A 1 90 ? 19.854 5.018 -12.977 1.00 87.31 90 SER A O 1
ATOM 675 N N . GLY A 1 91 ? 17.676 5.595 -12.821 1.00 89.44 91 GLY A N 1
ATOM 676 C CA . GLY A 1 91 ? 17.128 4.247 -12.912 1.00 89.44 91 GLY A CA 1
ATOM 677 C C . GLY A 1 91 ? 17.186 3.502 -11.586 1.00 89.44 91 GLY A C 1
ATOM 678 O O . GLY A 1 91 ? 17.303 2.284 -11.593 1.00 89.44 91 GLY A O 1
ATOM 679 N N . ARG A 1 92 ? 17.185 4.205 -10.447 1.00 92.31 92 ARG A N 1
ATOM 680 C CA . ARG A 1 92 ? 17.191 3.573 -9.120 1.00 92.31 92 ARG A CA 1
ATOM 681 C C . ARG A 1 92 ? 15.837 3.656 -8.470 1.00 92.31 92 ARG A C 1
ATOM 683 O O . ARG A 1 92 ? 15.194 4.702 -8.532 1.00 92.31 92 ARG A O 1
ATOM 690 N N . ILE A 1 93 ? 15.475 2.583 -7.786 1.00 94.69 93 ILE A N 1
ATOM 691 C CA . ILE A 1 93 ? 14.333 2.552 -6.880 1.00 94.69 93 ILE A CA 1
ATOM 692 C C . ILE A 1 93 ? 14.864 2.718 -5.469 1.00 94.69 93 ILE A C 1
ATOM 694 O O . ILE A 1 93 ? 15.887 2.133 -5.111 1.00 94.69 93 ILE A O 1
ATOM 698 N N . PHE A 1 94 ? 14.171 3.531 -4.695 1.00 95.94 94 PHE A N 1
ATOM 699 C CA . PHE A 1 94 ? 14.392 3.765 -3.285 1.00 95.94 94 PHE A CA 1
ATOM 700 C C . PHE A 1 94 ? 13.135 3.353 -2.533 1.00 95.94 94 PHE A C 1
ATOM 702 O O . PHE A 1 94 ? 12.031 3.576 -3.029 1.00 95.94 94 PHE A O 1
ATOM 709 N N . ALA A 1 95 ? 13.330 2.826 -1.332 1.00 97.25 95 ALA A N 1
ATOM 710 C CA . ALA A 1 95 ? 12.275 2.657 -0.357 1.00 97.25 95 ALA A CA 1
ATOM 711 C C . ALA A 1 95 ? 12.753 3.197 0.994 1.00 97.25 95 ALA A C 1
ATOM 713 O O . ALA A 1 95 ? 13.904 2.956 1.382 1.00 97.25 95 ALA A O 1
ATOM 714 N N . TRP A 1 96 ? 11.906 3.965 1.678 1.00 97.62 96 TRP A N 1
ATOM 715 C CA . TRP A 1 96 ? 12.218 4.547 2.983 1.00 97.62 96 TRP A CA 1
ATOM 716 C C . TRP A 1 96 ? 11.166 4.200 4.025 1.00 97.62 96 TRP A C 1
ATOM 718 O O . TRP A 1 96 ? 9.973 4.316 3.755 1.00 97.62 96 TRP A O 1
ATOM 728 N N . ASN A 1 97 ? 11.642 3.907 5.232 1.00 96.06 97 ASN A N 1
ATOM 729 C CA . ASN A 1 97 ? 10.818 3.825 6.433 1.00 96.06 97 ASN A CA 1
ATOM 730 C C . ASN A 1 97 ? 10.335 5.226 6.854 1.00 96.06 97 ASN A C 1
ATOM 732 O O . ASN A 1 97 ? 10.876 6.252 6.420 1.00 96.06 97 ASN A O 1
ATOM 736 N N . ALA A 1 98 ? 9.390 5.277 7.794 1.00 92.50 98 ALA A N 1
ATOM 737 C CA . ALA A 1 98 ? 8.857 6.515 8.369 1.00 92.50 98 ALA A CA 1
ATOM 738 C C . ALA A 1 98 ? 9.928 7.477 8.915 1.00 92.50 98 ALA A C 1
ATOM 740 O O . ALA A 1 98 ? 9.870 8.688 8.687 1.00 92.50 98 ALA A O 1
ATOM 741 N N . ASP A 1 99 ? 10.956 6.937 9.579 1.00 93.44 99 ASP A N 1
ATOM 742 C CA . ASP A 1 99 ? 12.093 7.697 10.120 1.00 93.44 99 ASP A CA 1
ATOM 743 C C . ASP A 1 99 ? 13.072 8.192 9.032 1.00 93.44 99 ASP A C 1
ATOM 745 O O . ASP A 1 99 ? 14.070 8.874 9.300 1.00 93.44 99 ASP A O 1
ATOM 749 N N . GLY A 1 100 ? 12.789 7.852 7.774 1.00 94.19 100 GLY A N 1
ATOM 750 C CA . GLY A 1 100 ? 13.567 8.205 6.608 1.00 94.19 100 GLY A CA 1
ATOM 751 C C . GLY A 1 100 ? 14.852 7.388 6.442 1.00 94.19 100 GLY A C 1
ATOM 752 O O . GLY A 1 100 ? 15.705 7.762 5.626 1.00 94.19 100 GLY A O 1
ATOM 753 N N . SER A 1 101 ? 15.063 6.329 7.220 1.00 95.94 101 SER A N 1
ATOM 754 C CA . SER A 1 101 ? 16.081 5.325 6.914 1.00 95.94 101 SER A CA 1
ATOM 755 C C . SER A 1 101 ? 15.686 4.542 5.657 1.00 95.94 101 SER A C 1
ATOM 757 O O . SER A 1 101 ? 14.515 4.472 5.297 1.00 95.94 101 SER A O 1
ATOM 759 N N . LEU A 1 102 ? 16.677 4.023 4.931 1.00 97.12 102 LEU A N 1
ATOM 760 C CA . LEU A 1 102 ? 16.416 3.170 3.773 1.00 97.12 102 LEU A CA 1
ATOM 761 C C . LEU A 1 102 ? 15.992 1.782 4.243 1.00 97.12 102 LEU A C 1
ATOM 763 O O . LEU A 1 102 ? 16.588 1.237 5.176 1.00 97.12 102 LEU A O 1
ATOM 767 N N . VAL A 1 103 ? 15.030 1.203 3.536 1.00 98.06 103 VAL A N 1
ATOM 768 C CA . VAL A 1 103 ? 14.678 -0.213 3.662 1.00 98.06 103 VAL A CA 1
ATOM 769 C C . VAL A 1 103 ? 15.864 -1.061 3.201 1.00 98.06 103 VAL A C 1
ATOM 771 O O . VAL A 1 103 ? 16.610 -0.680 2.289 1.00 98.06 103 VAL A O 1
ATOM 774 N N . SER A 1 104 ? 16.070 -2.211 3.843 1.00 96.88 104 SER A N 1
ATOM 775 C CA . SER A 1 104 ? 17.150 -3.130 3.474 1.00 96.88 104 SER A CA 1
ATOM 776 C C . SER A 1 104 ? 17.035 -3.541 2.003 1.00 96.88 104 SER A C 1
ATOM 778 O O . SER A 1 104 ? 15.963 -3.894 1.533 1.00 96.88 104 SER A O 1
ATOM 780 N N . GLY A 1 105 ? 18.150 -3.490 1.271 1.00 97.12 105 GLY A N 1
ATOM 781 C CA . GLY A 1 105 ? 18.183 -3.781 -0.167 1.00 97.12 105 GLY A CA 1
ATOM 782 C C . GLY A 1 105 ? 17.975 -2.568 -1.074 1.00 97.12 105 GLY A C 1
ATOM 783 O O . GLY A 1 105 ? 18.311 -2.640 -2.256 1.00 97.12 105 GLY A O 1
ATOM 784 N N . PHE A 1 106 ? 17.540 -1.428 -0.529 1.00 97.75 106 PHE A N 1
ATOM 785 C CA . PHE A 1 106 ? 17.380 -0.183 -1.277 1.00 97.75 106 PHE A CA 1
ATOM 786 C C . PHE A 1 106 ? 18.501 0.839 -0.980 1.00 97.75 106 PHE A C 1
ATOM 788 O O . PHE A 1 106 ? 19.035 0.894 0.130 1.00 97.75 106 PHE A O 1
ATOM 795 N N . PRO A 1 107 ? 18.874 1.690 -1.958 1.00 96.69 107 PRO A N 1
ATOM 796 C CA . PRO A 1 107 ? 18.376 1.691 -3.328 1.00 96.69 107 PRO A CA 1
ATOM 797 C C . PRO A 1 107 ? 18.904 0.521 -4.160 1.00 96.69 107 PRO A C 1
ATOM 799 O O . PRO A 1 107 ? 20.045 0.090 -3.994 1.00 96.69 107 PRO A O 1
ATOM 802 N N . MET A 1 108 ? 18.107 0.090 -5.133 1.00 96.06 108 MET A N 1
ATOM 803 C CA . MET A 1 108 ? 18.469 -0.963 -6.085 1.00 96.06 108 MET A CA 1
ATOM 804 C C . MET A 1 108 ? 18.309 -0.495 -7.541 1.00 96.06 108 MET A C 1
ATOM 806 O O . MET A 1 108 ? 17.618 0.488 -7.819 1.00 96.06 108 MET A O 1
ATOM 810 N N . ILE A 1 109 ? 18.978 -1.178 -8.479 1.00 95.75 109 ILE A N 1
ATOM 811 C CA . ILE A 1 109 ? 18.936 -0.881 -9.925 1.00 95.75 109 ILE A CA 1
ATOM 812 C C . ILE A 1 109 ? 18.250 -2.039 -10.663 1.00 95.75 109 ILE A C 1
ATOM 814 O O . ILE A 1 109 ? 18.841 -3.121 -10.745 1.00 95.75 109 ILE A O 1
ATOM 818 N N . PRO A 1 110 ? 17.032 -1.844 -11.199 1.00 95.38 110 PRO A N 1
ATOM 819 C CA . PRO A 1 110 ? 16.307 -2.895 -11.884 1.00 95.38 110 PRO A CA 1
ATOM 820 C C . PRO A 1 110 ? 16.833 -3.082 -13.297 1.00 95.38 110 PRO A C 1
ATOM 822 O O . PRO A 1 110 ? 17.507 -2.220 -13.875 1.00 95.38 110 PRO A O 1
ATOM 825 N N . LYS A 1 111 ? 16.506 -4.238 -13.862 1.00 96.50 111 LYS A N 1
ATOM 826 C CA . LYS A 1 111 ? 16.854 -4.604 -15.227 1.00 96.50 111 LYS A CA 1
ATOM 827 C C . LYS A 1 111 ? 15.613 -5.027 -15.992 1.00 96.50 111 LYS A C 1
ATOM 829 O O . LYS A 1 111 ? 14.740 -5.700 -15.453 1.00 96.50 111 LYS A O 1
ATOM 834 N N . THR A 1 112 ? 15.575 -4.688 -17.274 1.00 96.31 112 THR A N 1
ATOM 835 C CA . THR A 1 112 ? 14.569 -5.212 -18.204 1.00 96.31 112 THR A CA 1
ATOM 836 C C . THR A 1 112 ? 14.702 -6.726 -18.362 1.00 96.31 112 THR A C 1
ATOM 838 O O . THR A 1 112 ? 15.712 -7.315 -17.968 1.00 96.31 112 THR A O 1
ATOM 841 N N . TYR A 1 113 ? 13.732 -7.339 -19.043 1.00 97.19 113 TYR A N 1
ATOM 842 C CA . TYR A 1 113 ? 13.732 -8.761 -19.406 1.00 97.19 113 TYR A CA 1
ATOM 843 C C . TYR A 1 113 ? 15.073 -9.247 -19.997 1.00 97.19 113 TYR A C 1
ATOM 845 O O . TYR A 1 113 ? 15.527 -10.351 -19.710 1.00 97.19 113 TYR A O 1
ATOM 853 N N . ASN A 1 114 ? 15.752 -8.399 -20.782 1.00 96.44 114 ASN A N 1
ATOM 854 C CA . ASN A 1 114 ? 17.037 -8.701 -21.430 1.00 96.44 114 ASN A CA 1
ATOM 855 C C . ASN A 1 114 ? 18.273 -8.224 -20.639 1.00 96.44 114 ASN A C 1
ATOM 857 O O . ASN A 1 114 ? 19.370 -8.148 -21.194 1.00 96.44 114 ASN A O 1
ATOM 861 N N . GLY A 1 115 ? 18.113 -7.837 -19.373 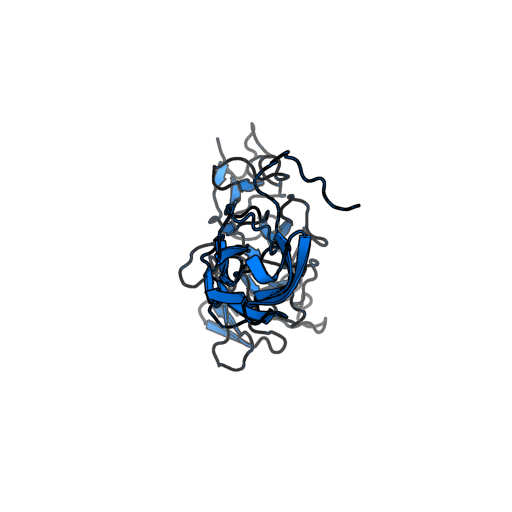1.00 96.25 115 GLY A N 1
ATOM 862 C CA . GLY A 1 115 ? 19.231 -7.492 -18.491 1.00 96.25 115 GLY A CA 1
ATOM 863 C C . GLY A 1 115 ? 19.751 -6.061 -18.619 1.00 96.25 115 GLY A C 1
ATOM 864 O O . GLY A 1 115 ? 20.841 -5.766 -18.124 1.00 96.25 115 GLY A O 1
ATOM 865 N N . GLN A 1 116 ? 19.005 -5.168 -19.274 1.00 95.25 116 GLN A N 1
ATOM 866 C CA . GLN A 1 116 ? 19.430 -3.787 -19.514 1.00 95.25 116 GLN A CA 1
ATOM 867 C C . GLN A 1 116 ? 18.931 -2.850 -18.414 1.00 95.25 116 GLN A C 1
ATOM 869 O O . GLN A 1 116 ? 17.787 -2.948 -17.976 1.00 95.25 116 GLN A O 1
ATOM 874 N N . THR A 1 117 ? 19.771 -1.901 -18.008 1.00 93.56 117 THR A N 1
ATOM 875 C CA . THR A 1 117 ? 19.382 -0.805 -17.114 1.00 93.56 117 THR A CA 1
ATOM 876 C C . THR A 1 117 ? 18.927 0.399 -17.934 1.00 93.56 117 THR A C 1
ATOM 878 O O . THR A 1 117 ? 19.457 0.665 -19.015 1.00 93.56 117 THR A O 1
ATOM 881 N N . HIS A 1 118 ? 17.972 1.163 -17.414 1.00 89.69 118 HIS A N 1
ATOM 882 C CA . HIS A 1 118 ? 17.444 2.362 -18.056 1.00 89.69 118 HIS A CA 1
ATOM 883 C C . HIS A 1 118 ? 17.123 3.418 -17.010 1.00 89.69 118 HIS A C 1
ATOM 885 O O . HIS A 1 118 ? 16.776 3.094 -15.878 1.00 89.69 118 HIS A O 1
ATOM 891 N N . ASN A 1 119 ? 17.193 4.676 -17.426 1.00 83.69 119 ASN A N 1
ATOM 892 C CA . ASN A 1 119 ? 16.645 5.781 -16.657 1.00 83.69 119 ASN A CA 1
ATOM 893 C C . ASN A 1 119 ? 15.118 5.640 -16.595 1.00 83.69 119 ASN A C 1
ATOM 895 O O . ASN A 1 119 ? 14.506 5.157 -17.554 1.00 83.69 119 ASN A O 1
ATOM 899 N N . PHE A 1 120 ? 14.508 6.098 -15.504 1.00 76.50 120 PHE A N 1
ATOM 900 C CA . PHE A 1 120 ? 13.061 6.266 -15.471 1.00 76.50 120 PHE A CA 1
ATOM 901 C C . PHE A 1 120 ? 12.685 7.48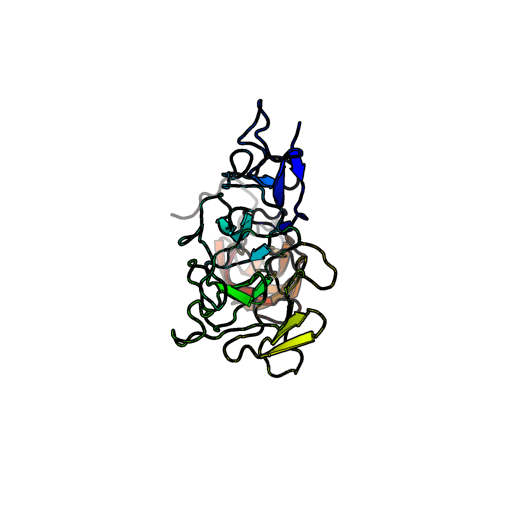5 -16.317 1.00 76.50 120 PHE A C 1
ATOM 903 O O . PHE A 1 120 ? 13.125 8.599 -16.050 1.00 76.50 120 PHE A O 1
ATOM 910 N N . ASP A 1 121 ? 11.929 7.261 -17.390 1.00 61.84 121 ASP A N 1
ATOM 911 C CA . ASP A 1 121 ? 11.352 8.348 -18.176 1.00 61.84 121 ASP A CA 1
ATOM 912 C C . ASP A 1 121 ? 10.104 8.885 -17.441 1.00 61.84 121 ASP A C 1
ATOM 914 O O . ASP A 1 121 ? 9.413 8.158 -16.723 1.00 61.84 121 ASP A O 1
ATOM 918 N N . VAL A 1 122 ? 9.840 10.185 -17.588 1.00 51.12 122 VAL A N 1
ATOM 919 C CA . VAL A 1 122 ? 8.753 10.913 -16.909 1.00 51.12 122 VAL A CA 1
ATOM 920 C C . VAL A 1 122 ? 7.397 10.248 -17.199 1.00 51.12 122 VAL A C 1
ATOM 922 O O . VAL A 1 122 ? 7.022 10.127 -18.362 1.00 51.12 122 VAL A O 1
ATOM 925 N N . GLY A 1 123 ? 6.657 9.852 -16.153 1.00 60.06 123 GLY A N 1
ATOM 926 C CA . GLY A 1 123 ? 5.300 9.286 -16.264 1.00 60.06 123 GLY A CA 1
ATOM 927 C C . GLY A 1 123 ? 5.079 7.934 -15.576 1.00 60.06 123 GLY A C 1
ATOM 928 O O . GLY A 1 123 ? 3.945 7.469 -15.513 1.00 60.06 123 GLY A O 1
ATOM 929 N N . LEU A 1 124 ? 6.129 7.311 -15.039 1.00 73.31 124 LEU A N 1
ATOM 930 C CA . LEU A 1 124 ? 6.010 6.044 -14.316 1.00 73.31 124 LEU A CA 1
ATOM 931 C C . LEU A 1 124 ? 5.569 6.266 -12.860 1.00 73.31 124 LEU A C 1
ATOM 933 O O . LEU A 1 124 ? 5.988 7.208 -12.188 1.00 73.31 124 LEU A O 1
ATOM 937 N N . SER A 1 125 ? 4.710 5.380 -12.375 1.00 86.44 125 SER A N 1
ATOM 938 C CA . SER A 1 125 ? 4.385 5.216 -10.958 1.00 86.44 125 SER A CA 1
ATOM 939 C C . SER A 1 125 ? 4.523 3.731 -10.636 1.00 86.44 125 SER A C 1
ATOM 941 O O . SER A 1 125 ? 4.614 2.909 -11.555 1.00 86.44 125 SER A O 1
ATOM 943 N N . PHE A 1 126 ? 4.589 3.417 -9.355 1.00 94.00 126 PHE A N 1
ATOM 944 C CA . PHE A 1 126 ? 4.693 2.057 -8.854 1.00 94.00 126 PHE A CA 1
ATOM 945 C C . PHE A 1 126 ? 3.305 1.592 -8.426 1.00 94.00 126 PHE A C 1
ATOM 947 O O . PHE A 1 126 ? 2.478 2.414 -8.028 1.00 94.00 126 PHE A O 1
ATOM 954 N N . VAL A 1 127 ? 3.064 0.292 -8.528 1.00 96.81 127 VAL A N 1
ATOM 955 C CA . VAL A 1 127 ? 1.930 -0.364 -7.876 1.00 96.81 127 VAL A CA 1
ATOM 956 C C . VAL A 1 127 ? 2.457 -1.428 -6.930 1.00 96.81 127 VAL A C 1
ATOM 958 O O . VAL A 1 127 ? 3.556 -1.944 -7.154 1.00 96.81 127 VAL A O 1
ATOM 961 N N . LEU A 1 128 ? 1.694 -1.690 -5.877 1.00 97.56 128 LEU A N 1
ATOM 962 C CA . LEU A 1 128 ? 2.034 -2.604 -4.798 1.00 97.56 128 LEU A CA 1
ATOM 963 C C . LEU A 1 128 ? 0.950 -3.676 -4.678 1.00 97.56 128 LEU A C 1
ATOM 965 O O . LEU A 1 128 ? -0.240 -3.342 -4.719 1.00 97.56 128 LEU A O 1
ATOM 969 N N . GLY A 1 129 ? 1.380 -4.931 -4.595 1.00 95.88 129 GLY A N 1
ATOM 970 C CA . GLY A 1 129 ? 0.523 -6.100 -4.408 1.00 95.88 129 GLY A CA 1
ATOM 971 C C . GLY A 1 129 ? 1.338 -7.306 -3.971 1.00 95.88 129 GLY A C 1
ATOM 972 O O . GLY A 1 129 ? 2.492 -7.423 -4.385 1.00 95.88 129 GLY A O 1
ATOM 973 N N . ASP A 1 130 ? 0.743 -8.188 -3.176 1.00 95.44 130 ASP A N 1
ATOM 974 C CA . ASP A 1 130 ? 1.343 -9.465 -2.783 1.00 95.44 130 ASP A CA 1
ATOM 975 C C . ASP A 1 130 ? 1.190 -10.481 -3.930 1.00 95.44 130 ASP A C 1
ATOM 977 O O . ASP A 1 130 ? 0.117 -11.044 -4.190 1.00 95.44 130 ASP A O 1
ATOM 981 N N . ILE A 1 131 ? 2.274 -10.675 -4.685 1.00 95.19 131 ILE A N 1
ATOM 982 C CA . ILE A 1 131 ? 2.268 -11.478 -5.913 1.00 95.19 131 ILE A CA 1
ATOM 983 C C . ILE A 1 131 ? 2.826 -12.891 -5.723 1.00 95.19 131 ILE A C 1
ATOM 985 O O . ILE A 1 131 ? 2.743 -13.705 -6.657 1.00 95.19 131 ILE A O 1
ATOM 989 N N . ASP A 1 132 ? 3.409 -13.183 -4.559 1.00 93.56 132 ASP A N 1
ATOM 990 C CA . ASP A 1 132 ? 3.949 -14.499 -4.212 1.00 93.56 132 ASP A CA 1
ATOM 991 C C . ASP A 1 132 ? 3.378 -15.125 -2.921 1.00 93.56 132 ASP A C 1
ATOM 993 O O . ASP A 1 132 ? 3.735 -16.261 -2.574 1.00 93.56 132 ASP A O 1
ATOM 997 N N . ASN A 1 133 ? 2.379 -14.465 -2.329 1.00 92.62 133 ASN A N 1
ATOM 998 C CA . ASN A 1 133 ? 1.563 -14.875 -1.191 1.00 92.62 133 ASN A CA 1
ATOM 999 C C . ASN A 1 133 ? 2.393 -15.108 0.081 1.00 92.62 133 ASN A C 1
ATOM 1001 O O . ASN A 1 133 ? 2.189 -16.092 0.810 1.00 92.62 133 ASN A O 1
ATOM 1005 N N . ASP A 1 134 ? 3.342 -14.208 0.340 1.00 90.81 134 ASP A N 1
ATOM 1006 C CA . ASP A 1 134 ? 4.142 -14.178 1.565 1.00 90.81 134 ASP A CA 1
ATOM 1007 C C . ASP A 1 134 ? 3.650 -13.143 2.607 1.00 90.81 134 ASP A C 1
ATOM 1009 O O . ASP A 1 134 ? 4.174 -13.108 3.728 1.00 90.81 134 ASP A O 1
ATOM 1013 N N . ASN A 1 135 ? 2.551 -12.434 2.311 1.00 86.00 135 ASN A N 1
ATOM 1014 C CA . ASN A 1 135 ? 1.987 -11.294 3.051 1.00 86.00 135 ASN A CA 1
ATOM 1015 C C . ASN A 1 135 ? 2.913 -10.073 3.085 1.00 86.00 135 ASN A C 1
ATOM 1017 O O . ASN A 1 135 ? 2.932 -9.333 4.072 1.00 86.00 135 ASN A O 1
ATOM 1021 N N . LYS A 1 136 ? 3.714 -9.882 2.038 1.00 91.25 136 LYS A N 1
ATOM 1022 C CA . LYS A 1 136 ? 4.464 -8.655 1.793 1.00 91.25 136 LYS A CA 1
ATOM 1023 C C . LYS A 1 136 ? 4.121 -8.133 0.420 1.00 91.25 136 LYS A C 1
ATOM 1025 O O . LYS A 1 136 ? 3.782 -8.870 -0.495 1.00 91.25 136 LYS A O 1
ATOM 1030 N N . GLN A 1 137 ? 4.212 -6.821 0.293 1.00 95.50 137 GLN A N 1
ATOM 1031 C CA . GLN A 1 137 ? 3.907 -6.168 -0.960 1.00 95.50 137 GLN A CA 1
ATOM 1032 C C . GLN A 1 137 ? 5.136 -6.168 -1.877 1.00 95.50 137 GLN A C 1
ATOM 1034 O O . GLN A 1 137 ? 6.206 -5.658 -1.523 1.00 95.50 137 GLN A O 1
ATOM 1039 N N . GLU A 1 138 ? 4.968 -6.641 -3.109 1.00 97.75 138 GLU A N 1
ATOM 1040 C CA . GLU A 1 138 ? 5.958 -6.458 -4.163 1.00 97.75 138 GLU A CA 1
ATOM 1041 C C . GLU A 1 138 ? 5.795 -5.103 -4.845 1.00 97.75 138 GLU A C 1
ATOM 1043 O O . GLU A 1 138 ? 4.714 -4.533 -4.942 1.00 97.75 138 GLU A O 1
ATOM 1048 N N . ILE A 1 139 ? 6.890 -4.603 -5.413 1.00 97.94 139 ILE A N 1
ATOM 1049 C CA . ILE A 1 139 ? 6.935 -3.373 -6.196 1.00 97.94 139 ILE A CA 1
ATOM 1050 C C . ILE A 1 139 ? 6.872 -3.716 -7.682 1.00 97.94 139 ILE A C 1
ATOM 1052 O O . ILE A 1 139 ? 7.804 -4.307 -8.239 1.00 97.94 139 ILE A O 1
ATOM 1056 N N . ILE A 1 140 ? 5.813 -3.265 -8.355 1.00 97.56 140 ILE A N 1
ATOM 1057 C CA . ILE A 1 140 ? 5.570 -3.504 -9.778 1.00 97.56 140 ILE A CA 1
ATOM 1058 C C . ILE A 1 140 ? 5.597 -2.186 -10.551 1.00 97.56 140 ILE A C 1
ATOM 1060 O O . ILE A 1 140 ? 4.973 -1.189 -10.183 1.00 97.56 140 ILE A O 1
ATOM 1064 N N . PHE A 1 141 ? 6.339 -2.166 -11.657 1.00 95.50 141 PHE A N 1
ATOM 1065 C CA . PHE A 1 141 ? 6.447 -0.992 -12.521 1.00 95.50 141 PHE A CA 1
ATOM 1066 C C . PHE A 1 141 ? 6.854 -1.367 -13.945 1.00 95.50 141 PHE A C 1
ATOM 1068 O O . PHE A 1 141 ? 7.434 -2.418 -14.222 1.00 95.50 141 PHE A O 1
ATOM 1075 N N . ASN A 1 142 ? 6.582 -0.450 -14.866 1.00 93.75 142 ASN A N 1
ATOM 1076 C CA . ASN A 1 142 ? 6.931 -0.603 -16.270 1.00 93.75 142 ASN A CA 1
ATOM 1077 C C . ASN A 1 142 ? 8.340 -0.065 -16.552 1.00 93.75 142 ASN A C 1
ATOM 1079 O O . ASN A 1 142 ? 8.718 1.014 -16.100 1.00 93.75 142 ASN A O 1
ATOM 1083 N N . MET A 1 143 ? 9.117 -0.800 -17.347 1.00 91.56 143 MET A N 1
ATOM 1084 C CA . MET A 1 143 ? 10.467 -0.429 -17.763 1.00 91.56 143 MET A CA 1
ATOM 1085 C C . MET A 1 143 ? 10.675 -0.789 -19.237 1.00 91.56 143 MET A C 1
ATOM 1087 O O . MET A 1 143 ? 10.963 -1.934 -19.595 1.00 91.56 143 MET A O 1
ATOM 1091 N N . LYS A 1 144 ? 10.539 0.214 -20.114 1.00 91.81 144 LYS A N 1
ATOM 1092 C CA . LYS A 1 144 ? 10.505 0.024 -21.576 1.00 91.81 144 LYS A CA 1
ATOM 1093 C C . LYS A 1 144 ? 9.390 -0.953 -21.955 1.00 91.81 144 LYS A C 1
ATOM 1095 O O . LYS A 1 144 ? 8.240 -0.648 -21.686 1.00 91.81 144 LYS A O 1
ATOM 1100 N N . SER A 1 145 ? 9.688 -2.082 -22.589 1.00 93.88 145 SER A N 1
ATOM 1101 C CA . SER A 1 145 ? 8.683 -3.091 -22.952 1.00 93.88 145 SER A CA 1
ATOM 1102 C C . SER A 1 145 ? 8.476 -4.168 -21.883 1.00 93.88 145 SER A C 1
ATOM 1104 O O . SER A 1 145 ? 7.706 -5.097 -22.106 1.00 93.88 145 SER A O 1
ATOM 1106 N N . SER A 1 146 ? 9.188 -4.093 -20.753 1.00 95.00 146 SER A N 1
ATOM 1107 C CA . SER A 1 146 ? 9.110 -5.068 -19.659 1.00 95.00 146 SER A CA 1
ATOM 1108 C C . SER A 1 146 ? 8.248 -4.538 -18.518 1.00 95.00 146 SER A C 1
ATOM 1110 O O . SER A 1 146 ? 8.343 -3.355 -18.191 1.00 95.00 146 SER A O 1
ATOM 1112 N N . VAL A 1 147 ? 7.490 -5.416 -17.867 1.00 96.50 147 VAL A N 1
ATOM 1113 C CA . VAL A 1 147 ? 7.041 -5.176 -16.491 1.00 96.50 147 VAL A CA 1
ATOM 1114 C C . VAL A 1 147 ? 8.060 -5.811 -15.556 1.00 96.50 147 VAL A C 1
ATOM 1116 O O . VAL A 1 147 ? 8.463 -6.959 -15.760 1.00 96.50 147 VAL A O 1
ATOM 1119 N N . VAL A 1 148 ? 8.515 -5.046 -14.572 1.00 96.75 148 VAL A N 1
ATOM 1120 C CA . VAL A 1 148 ? 9.495 -5.483 -13.582 1.00 96.75 148 VAL A CA 1
ATOM 1121 C C . VAL A 1 148 ? 8.807 -5.573 -12.228 1.00 96.75 148 VAL A C 1
ATOM 1123 O O . VAL A 1 148 ? 8.109 -4.647 -11.826 1.00 96.75 148 VAL A O 1
ATOM 1126 N N . ILE A 1 149 ? 9.035 -6.698 -11.553 1.00 97.69 149 ILE A N 1
ATOM 1127 C CA . ILE A 1 149 ? 8.578 -6.966 -10.187 1.00 97.69 149 ILE A CA 1
ATOM 1128 C C . ILE A 1 149 ? 9.792 -7.173 -9.283 1.00 97.69 149 ILE A C 1
ATOM 1130 O O . ILE A 1 149 ? 10.732 -7.882 -9.674 1.00 97.69 149 ILE A O 1
ATOM 1134 N N . VAL A 1 150 ? 9.777 -6.530 -8.119 1.00 97.81 150 VAL A N 1
ATOM 1135 C CA . VAL A 1 150 ? 10.844 -6.504 -7.111 1.00 97.81 150 VAL A CA 1
ATOM 1136 C C . VAL A 1 150 ? 10.225 -6.726 -5.732 1.00 97.81 150 VAL A C 1
ATOM 1138 O O . VAL A 1 150 ? 9.226 -6.088 -5.435 1.00 97.81 150 VAL A O 1
ATOM 1141 N N . ASP A 1 151 ? 10.822 -7.575 -4.900 1.00 97.31 151 ASP A N 1
ATOM 1142 C CA . ASP A 1 151 ? 10.377 -7.771 -3.513 1.00 97.31 151 ASP A CA 1
ATOM 1143 C C . ASP A 1 151 ? 10.782 -6.610 -2.582 1.00 97.31 151 ASP A C 1
ATOM 1145 O O . ASP A 1 151 ? 11.629 -5.765 -2.907 1.00 97.31 151 ASP A O 1
ATOM 1149 N N . GLY A 1 152 ? 10.226 -6.590 -1.371 1.00 95.62 152 GLY A N 1
ATOM 1150 C CA . GLY A 1 152 ? 10.560 -5.594 -0.347 1.00 95.62 152 GLY A CA 1
ATOM 1151 C C . GLY A 1 152 ? 12.007 -5.616 0.165 1.00 95.62 152 GLY A C 1
ATOM 1152 O O . GLY A 1 152 ? 12.418 -4.715 0.894 1.00 95.62 152 GLY A O 1
ATOM 1153 N N . ASN A 1 153 ? 12.819 -6.595 -0.248 1.00 96.31 153 ASN A N 1
ATOM 1154 C CA . ASN A 1 153 ? 14.251 -6.679 0.050 1.00 96.31 153 ASN A CA 1
ATOM 1155 C C . ASN A 1 153 ? 15.131 -6.244 -1.138 1.00 96.31 153 ASN A C 1
ATOM 1157 O O . ASN A 1 153 ? 16.353 -6.435 -1.111 1.00 96.31 153 ASN A O 1
ATOM 1161 N N . GLY A 1 154 ? 14.541 -5.677 -2.196 1.00 96.00 154 GLY A N 1
ATOM 1162 C CA . GLY A 1 154 ? 15.253 -5.192 -3.379 1.00 96.00 154 GLY A CA 1
ATOM 1163 C C . GLY A 1 154 ? 15.702 -6.295 -4.345 1.00 96.00 154 GLY A C 1
ATOM 1164 O O . GLY A 1 154 ? 16.545 -6.050 -5.217 1.00 96.00 154 GLY A O 1
ATOM 1165 N N . GLN A 1 155 ? 15.173 -7.514 -4.222 1.00 96.81 155 GLN A N 1
ATOM 1166 C CA . GLN A 1 155 ? 15.418 -8.601 -5.160 1.00 96.81 155 GLN A CA 1
ATOM 1167 C C . GLN A 1 155 ? 14.399 -8.561 -6.302 1.00 96.81 155 GLN A C 1
ATOM 1169 O O . GLN A 1 155 ? 13.197 -8.712 -6.123 1.00 96.81 155 GLN A O 1
ATOM 1174 N N . GLN A 1 156 ? 14.895 -8.454 -7.534 1.00 97.62 156 GLN A N 1
ATOM 1175 C CA . GLN A 1 156 ? 14.049 -8.560 -8.721 1.00 97.62 156 GLN A CA 1
ATOM 1176 C C . GLN A 1 156 ? 13.523 -9.997 -8.897 1.00 97.62 156 GLN A C 1
ATOM 1178 O O . GLN A 1 156 ? 14.316 -10.934 -9.055 1.00 97.62 156 GLN A O 1
ATOM 1183 N N . LEU A 1 157 ? 12.200 -10.167 -8.915 1.00 97.44 157 LEU A N 1
ATOM 1184 C CA . LEU A 1 157 ? 11.508 -11.454 -9.070 1.00 97.44 157 LEU A CA 1
ATOM 1185 C C . LEU A 1 157 ? 11.258 -11.825 -10.534 1.00 97.44 157 LEU A C 1
ATOM 1187 O O . LEU A 1 157 ? 11.169 -12.999 -10.879 1.00 97.44 157 LEU A O 1
ATOM 1191 N N . THR A 1 158 ? 11.229 -10.830 -11.416 1.00 97.75 158 THR A N 1
ATOM 1192 C CA . THR A 1 158 ? 11.176 -11.032 -12.873 1.00 97.75 158 THR A CA 1
ATOM 1193 C C . THR A 1 158 ? 12.549 -11.346 -13.464 1.00 97.75 158 THR A C 1
ATOM 1195 O O . THR A 1 158 ? 13.590 -10.955 -12.930 1.00 97.75 158 THR A O 1
ATOM 1198 N N . THR A 1 159 ? 12.567 -12.054 -14.592 1.00 98.00 159 THR A N 1
ATOM 1199 C CA . THR A 1 159 ? 13.808 -12.394 -15.293 1.00 98.00 159 THR A CA 1
ATOM 1200 C C . THR A 1 159 ? 14.557 -11.155 -15.765 1.00 98.00 159 THR A C 1
ATOM 1202 O O . THR A 1 159 ? 13.968 -10.168 -16.207 1.00 98.00 159 THR A O 1
ATOM 1205 N N . SER A 1 160 ? 15.884 -11.243 -15.704 1.00 97.25 160 SER A N 1
ATOM 1206 C CA . SER A 1 160 ? 16.798 -10.251 -16.281 1.00 97.25 160 SER A CA 1
ATOM 1207 C C . SER A 1 160 ? 17.767 -10.875 -17.291 1.00 97.25 160 SER A C 1
ATOM 1209 O O . SER A 1 160 ? 18.772 -10.268 -17.658 1.00 97.25 160 SER A O 1
ATOM 1211 N N . ASN A 1 161 ? 17.499 -12.114 -17.714 1.00 97.19 161 ASN A N 1
ATOM 1212 C CA . ASN A 1 161 ? 18.350 -12.885 -18.618 1.00 97.19 161 ASN A CA 1
ATOM 1213 C C . ASN A 1 161 ? 17.516 -13.642 -19.659 1.00 97.19 161 ASN A C 1
ATOM 1215 O O . ASN A 1 161 ? 17.727 -14.827 -19.913 1.00 97.19 161 ASN A O 1
ATOM 1219 N N . SER A 1 162 ? 16.510 -12.967 -20.208 1.00 96.44 162 SER A N 1
ATOM 1220 C CA . SER A 1 162 ? 15.622 -13.496 -21.242 1.00 96.44 162 SER A CA 1
ATOM 1221 C C . SER A 1 162 ? 14.999 -14.854 -20.883 1.00 96.44 162 SER A C 1
ATOM 1223 O O . SER A 1 162 ? 14.926 -15.759 -21.712 1.00 96.44 162 SER A O 1
ATOM 1225 N N . GLY A 1 163 ? 14.600 -15.024 -19.619 1.00 95.12 163 GLY A N 1
ATOM 1226 C CA . GLY A 1 163 ? 14.013 -16.259 -19.090 1.00 95.12 163 GLY A CA 1
ATOM 1227 C C . GLY A 1 163 ? 15.014 -17.365 -18.735 1.00 95.12 163 GLY A C 1
ATOM 1228 O O . GLY A 1 163 ? 14.619 -18.377 -18.161 1.00 95.12 163 GLY A O 1
ATOM 1229 N N . ALA A 1 164 ? 16.311 -17.208 -19.023 1.00 96.69 164 ALA A N 1
ATOM 1230 C CA . ALA A 1 164 ? 17.312 -18.248 -18.761 1.00 96.69 164 ALA A CA 1
ATOM 1231 C C . ALA A 1 164 ? 17.608 -18.473 -17.263 1.00 96.69 164 ALA A C 1
ATOM 1233 O O . ALA A 1 164 ? 18.242 -19.463 -16.905 1.00 96.69 164 ALA A O 1
ATOM 1234 N N . ASP A 1 165 ? 17.164 -17.567 -16.391 1.00 95.81 165 ASP A N 1
ATOM 1235 C CA . ASP A 1 165 ? 17.244 -17.665 -14.929 1.00 95.81 165 ASP A CA 1
ATOM 1236 C C . ASP A 1 165 ? 16.009 -18.336 -14.292 1.00 95.81 165 ASP A C 1
ATOM 1238 O O . ASP A 1 165 ? 15.943 -18.445 -13.070 1.00 95.81 165 ASP A O 1
ATOM 1242 N N . GLY A 1 166 ? 15.044 -18.805 -15.097 1.00 95.31 166 GLY A N 1
ATOM 1243 C CA . GLY A 1 166 ? 13.846 -19.512 -14.626 1.00 95.31 166 GLY A CA 1
ATOM 1244 C C . GLY A 1 166 ? 12.791 -18.623 -13.961 1.00 95.31 166 GLY A C 1
ATOM 1245 O O . GLY A 1 166 ? 11.793 -19.139 -13.466 1.00 95.31 166 GLY A O 1
ATOM 1246 N N . LYS A 1 167 ? 12.996 -17.303 -13.953 1.00 96.38 167 LYS A N 1
ATOM 1247 C CA . LYS A 1 167 ? 12.049 -16.320 -13.420 1.00 96.38 167 LYS A CA 1
ATOM 1248 C C . LYS A 1 167 ? 10.974 -15.960 -14.454 1.00 96.38 167 LYS A C 1
ATOM 1250 O O . LYS A 1 167 ? 11.255 -16.008 -15.657 1.00 96.38 167 LYS A O 1
ATOM 1255 N N . PRO A 1 168 ? 9.764 -15.555 -14.026 1.00 96.50 168 PRO A N 1
ATOM 1256 C CA . PRO A 1 168 ? 8.729 -15.083 -14.940 1.00 96.50 168 PRO A CA 1
ATOM 1257 C C . PRO A 1 168 ? 9.175 -13.821 -15.692 1.00 96.50 168 PRO A C 1
ATOM 1259 O O . PRO A 1 168 ? 9.986 -13.031 -15.204 1.00 96.50 168 PRO A O 1
ATOM 1262 N N . GLY A 1 169 ? 8.640 -13.620 -16.895 1.00 96.50 169 GLY A N 1
ATOM 1263 C CA . GLY A 1 169 ? 8.908 -12.437 -17.707 1.00 96.50 169 GLY A CA 1
ATOM 1264 C C . GLY A 1 169 ? 7.639 -11.930 -18.374 1.00 96.50 169 GLY A C 1
ATOM 1265 O O . GLY A 1 169 ? 7.025 -12.653 -19.153 1.00 96.50 169 GLY A O 1
ATOM 1266 N N . TYR A 1 170 ? 7.295 -10.673 -18.105 1.00 97.19 170 TYR A N 1
ATOM 1267 C CA . TYR A 1 170 ? 6.136 -9.995 -18.679 1.00 97.19 170 TYR A CA 1
ATOM 1268 C C . TYR A 1 170 ? 6.634 -8.941 -19.661 1.00 97.19 170 TYR A C 1
ATOM 1270 O O . TYR A 1 170 ? 7.323 -7.990 -19.280 1.00 97.19 170 TYR A O 1
ATOM 1278 N N . THR A 1 171 ? 6.355 -9.142 -20.948 1.00 96.88 171 THR A N 1
ATOM 1279 C CA . THR A 1 171 ? 6.848 -8.258 -22.008 1.00 96.88 171 THR A CA 1
ATOM 1280 C C . THR A 1 171 ? 5.766 -7.949 -23.024 1.00 96.88 171 THR A C 1
ATOM 1282 O O . THR A 1 171 ? 4.881 -8.763 -23.277 1.00 96.88 171 THR A O 1
ATOM 1285 N N . THR A 1 172 ? 5.863 -6.765 -23.616 1.00 96.31 172 THR A N 1
ATOM 1286 C CA . THR A 1 172 ? 4.953 -6.272 -24.652 1.00 96.31 172 THR A CA 1
ATOM 1287 C C . THR A 1 172 ? 5.699 -5.991 -25.953 1.00 96.31 172 THR A C 1
ATOM 1289 O O . THR A 1 172 ? 6.934 -5.982 -26.000 1.00 96.31 172 THR A O 1
ATOM 1292 N N . GLY A 1 173 ? 4.948 -5.789 -27.038 1.00 94.31 173 GLY A N 1
ATOM 1293 C CA . GLY A 1 173 ? 5.520 -5.426 -28.335 1.00 94.31 173 GLY A CA 1
ATOM 1294 C C . GLY A 1 173 ? 6.057 -3.990 -28.389 1.00 94.31 173 GLY A C 1
ATOM 1295 O O . GLY A 1 173 ? 6.995 -3.719 -29.142 1.00 94.31 173 GLY A O 1
ATOM 1296 N N . GLY A 1 174 ? 5.474 -3.074 -27.610 1.00 92.81 174 GLY A N 1
ATOM 1297 C CA . GLY A 1 174 ? 5.816 -1.654 -27.560 1.00 92.81 174 GLY A CA 1
ATOM 1298 C C . GLY A 1 174 ? 6.471 -1.205 -26.252 1.00 92.81 174 GLY A C 1
ATOM 1299 O O . GLY A 1 174 ? 6.786 -1.995 -25.371 1.00 92.81 174 GLY A O 1
ATOM 1300 N N . TRP A 1 175 ? 6.725 0.102 -26.136 1.00 91.88 175 TRP A N 1
ATOM 1301 C CA . TRP A 1 175 ? 7.149 0.700 -24.867 1.00 91.88 175 TRP A CA 1
ATOM 1302 C C . TRP A 1 175 ? 5.928 1.029 -24.017 1.00 91.88 175 TRP A C 1
ATOM 1304 O O . TRP A 1 175 ? 4.994 1.678 -24.485 1.00 91.88 175 TRP A O 1
ATOM 1314 N N . LEU A 1 176 ? 5.993 0.638 -22.754 1.00 91.38 176 LEU A N 1
ATOM 1315 C CA . LEU A 1 176 ? 5.025 0.955 -21.723 1.00 91.38 176 LEU A CA 1
ATOM 1316 C C . LEU A 1 176 ? 5.378 2.324 -21.132 1.00 91.38 176 LEU A C 1
ATOM 1318 O O . LEU A 1 176 ? 6.449 2.511 -20.551 1.00 91.38 176 LEU A O 1
ATOM 1322 N N . VAL A 1 177 ? 4.486 3.293 -21.325 1.00 87.12 177 VAL A N 1
ATOM 1323 C CA . VAL A 1 177 ? 4.618 4.685 -20.839 1.00 87.12 177 VAL A CA 1
ATOM 1324 C C . VAL A 1 177 ? 3.490 5.068 -19.873 1.00 87.12 177 VAL A C 1
ATOM 1326 O O . VAL A 1 177 ? 3.239 6.242 -19.619 1.00 87.12 177 VAL A O 1
ATOM 1329 N N . ASN A 1 178 ? 2.797 4.061 -19.351 1.00 87.81 178 ASN A N 1
ATOM 1330 C CA . ASN A 1 178 ? 1.703 4.140 -18.390 1.00 87.81 178 ASN A CA 1
ATOM 1331 C C . ASN A 1 178 ? 2.097 3.461 -17.067 1.00 87.81 178 ASN A C 1
ATOM 1333 O O . ASN A 1 178 ? 3.097 2.745 -16.993 1.00 87.81 178 ASN A O 1
ATOM 1337 N N . THR A 1 179 ? 1.269 3.629 -16.040 1.00 92.12 179 THR A N 1
ATOM 1338 C CA . THR A 1 179 ? 1.329 2.831 -14.807 1.00 92.12 179 THR A CA 1
ATOM 1339 C C . THR A 1 179 ? 0.606 1.493 -15.024 1.00 92.12 179 THR A C 1
ATOM 1341 O O . THR A 1 179 ? -0.434 1.495 -15.696 1.00 92.12 179 THR A O 1
ATOM 1344 N N . PRO A 1 180 ? 1.146 0.360 -14.536 1.00 94.81 180 PRO A N 1
ATOM 1345 C CA . PRO A 1 180 ? 0.401 -0.901 -14.468 1.00 94.81 180 PRO A CA 1
ATOM 1346 C C . PRO A 1 180 ? -0.817 -0.786 -13.533 1.00 94.81 180 PRO A C 1
ATOM 1348 O O . PRO A 1 180 ? -0.959 0.200 -12.810 1.00 94.81 180 PRO A O 1
ATOM 1351 N N . ALA A 1 181 ? -1.698 -1.780 -13.564 1.00 96.44 181 ALA A N 1
ATOM 1352 C CA . ALA A 1 181 ? -2.753 -1.960 -12.574 1.00 96.44 181 ALA A CA 1
ATOM 1353 C C . ALA A 1 181 ? -2.836 -3.431 -12.157 1.00 96.44 181 ALA A C 1
ATOM 1355 O O . ALA A 1 181 ? -2.516 -4.308 -12.962 1.00 96.44 181 ALA A O 1
ATOM 1356 N N . LEU A 1 182 ? -3.267 -3.665 -10.922 1.00 97.75 182 LEU A N 1
ATOM 1357 C CA . LEU A 1 182 ? -3.562 -4.979 -10.364 1.00 97.75 182 LEU A CA 1
ATOM 1358 C C . LEU A 1 182 ? -5.053 -5.085 -10.052 1.00 97.75 182 LEU A C 1
ATOM 1360 O O . LEU A 1 182 ? -5.681 -4.096 -9.662 1.00 97.75 182 LEU A O 1
ATOM 1364 N N . GLY A 1 183 ? -5.603 -6.280 -10.212 1.00 95.19 183 GLY A N 1
ATOM 1365 C CA . GLY A 1 183 ? -6.942 -6.612 -9.746 1.00 95.19 183 GLY A CA 1
ATOM 1366 C C . GLY A 1 183 ? -7.368 -7.988 -10.225 1.00 95.19 183 GLY A C 1
ATOM 1367 O O . GLY A 1 183 ? -6.916 -8.423 -11.278 1.00 95.19 183 GLY A O 1
ATOM 1368 N N . ASP A 1 184 ? -8.239 -8.623 -9.452 1.00 95.62 184 ASP A N 1
ATOM 1369 C CA . ASP A 1 184 ? -8.944 -9.844 -9.840 1.00 95.62 184 ASP A CA 1
ATOM 1370 C C . ASP A 1 184 ? -10.034 -9.475 -10.852 1.00 95.62 184 ASP A C 1
ATOM 1372 O O . ASP A 1 184 ? -11.012 -8.795 -10.520 1.00 95.62 184 ASP A O 1
ATOM 1376 N N . VAL A 1 185 ? -9.804 -9.793 -12.123 1.00 95.88 185 VAL A N 1
ATOM 1377 C CA . VAL A 1 185 ? -10.709 -9.451 -13.228 1.00 95.88 185 VAL A CA 1
ATOM 1378 C C . VAL A 1 185 ? -11.515 -10.646 -13.721 1.00 95.88 185 VAL A C 1
ATOM 1380 O O . VAL A 1 185 ? -12.438 -10.446 -14.522 1.00 95.88 185 VAL A O 1
ATOM 1383 N N . ASP A 1 186 ? -11.179 -11.858 -13.281 1.00 95.62 186 ASP A N 1
ATOM 1384 C CA . ASP A 1 186 ? -11.886 -13.087 -13.641 1.00 95.62 186 ASP A CA 1
ATOM 1385 C C . ASP A 1 186 ? -12.516 -13.851 -12.456 1.00 95.62 186 ASP A C 1
ATOM 1387 O O . ASP A 1 186 ? -13.168 -14.878 -12.676 1.00 95.62 186 ASP A O 1
ATOM 1391 N N . ASP A 1 187 ? -12.465 -13.264 -11.257 1.00 95.12 187 ASP A N 1
ATOM 1392 C CA . ASP A 1 187 ? -13.029 -13.734 -9.988 1.00 95.12 187 ASP A CA 1
ATOM 1393 C C . ASP A 1 187 ? -12.436 -15.082 -9.516 1.00 95.12 187 ASP A C 1
ATOM 1395 O O . ASP A 1 187 ? -13.140 -15.903 -8.905 1.00 95.12 187 ASP A O 1
ATOM 1399 N N . ASP A 1 188 ? -11.156 -15.351 -9.803 1.00 94.62 188 ASP A N 1
ATOM 1400 C CA . ASP A 1 188 ? -10.467 -16.577 -9.373 1.00 94.62 188 ASP A CA 1
ATOM 1401 C C . ASP A 1 188 ? -9.799 -16.469 -7.983 1.00 94.62 188 ASP A C 1
ATOM 1403 O O . ASP A 1 188 ? -9.333 -17.477 -7.426 1.00 94.62 188 ASP A O 1
ATOM 1407 N N . GLY A 1 189 ? -9.832 -15.277 -7.379 1.00 91.50 189 GLY A N 1
ATOM 1408 C CA . GLY A 1 189 ? -9.233 -14.979 -6.082 1.00 91.50 189 GLY A CA 1
ATOM 1409 C C . GLY A 1 189 ? -7.734 -14.682 -6.142 1.00 91.50 189 GLY A C 1
ATOM 1410 O O . GLY A 1 189 ? -7.068 -14.746 -5.103 1.00 91.50 189 GLY A O 1
ATOM 1411 N N . ARG A 1 190 ? -7.196 -14.395 -7.329 1.00 96.06 190 ARG A N 1
ATOM 1412 C CA . ARG A 1 190 ? -5.809 -13.993 -7.583 1.00 96.06 190 ARG A CA 1
ATOM 1413 C C . ARG A 1 190 ? -5.805 -12.685 -8.368 1.00 96.06 190 ARG A C 1
ATOM 1415 O O . ARG A 1 190 ? -6.824 -12.218 -8.855 1.00 96.06 190 ARG A O 1
ATOM 1422 N N . LEU A 1 191 ? -4.652 -12.034 -8.406 1.00 97.31 191 LEU A N 1
ATOM 1423 C CA . LEU A 1 191 ? -4.475 -10.784 -9.128 1.00 97.31 191 LEU A CA 1
ATOM 1424 C C . LEU A 1 191 ? -4.078 -11.038 -10.576 1.00 97.31 191 LEU A C 1
ATOM 1426 O O . LEU A 1 191 ? -3.130 -11.778 -10.858 1.00 97.31 191 LEU A O 1
ATOM 1430 N N . GLU A 1 192 ? -4.652 -10.241 -11.469 1.00 98.12 192 GLU A N 1
ATOM 1431 C CA . GLU A 1 192 ? -4.122 -10.046 -12.807 1.00 98.12 192 GLU A CA 1
ATOM 1432 C C . GLU A 1 192 ? -3.278 -8.777 -12.867 1.00 98.12 192 GLU A C 1
ATOM 1434 O O . GLU A 1 192 ? -3.612 -7.720 -12.326 1.00 98.12 192 GLU A O 1
ATOM 1439 N N . LEU A 1 193 ? -2.183 -8.861 -13.617 1.00 97.94 193 LEU A N 1
ATOM 1440 C CA . LEU A 1 193 ? -1.374 -7.724 -14.019 1.00 97.94 193 LEU A CA 1
ATOM 1441 C C . LEU A 1 193 ? -1.894 -7.154 -15.339 1.00 97.94 193 LEU A C 1
ATOM 1443 O O . LEU A 1 193 ? -1.789 -7.792 -16.390 1.00 97.94 193 LEU A O 1
ATOM 1447 N N . ILE A 1 194 ? -2.367 -5.908 -15.302 1.00 97.81 194 ILE A N 1
ATOM 1448 C CA . ILE A 1 194 ? -2.896 -5.198 -16.466 1.00 97.81 194 ILE A CA 1
ATOM 1449 C C . ILE A 1 194 ? -1.943 -4.084 -16.906 1.00 97.81 194 ILE A C 1
ATOM 1451 O O . ILE A 1 194 ? -1.632 -3.152 -16.159 1.00 97.81 194 ILE A O 1
ATOM 1455 N N . VAL A 1 195 ? -1.521 -4.126 -18.170 1.00 96.38 195 VAL A N 1
ATOM 1456 C CA . VAL A 1 195 ? -0.771 -3.040 -18.826 1.00 96.38 195 VAL A CA 1
ATOM 1457 C C . VAL A 1 195 ? -1.271 -2.833 -20.248 1.00 96.38 195 VAL A C 1
ATOM 1459 O O . VAL A 1 195 ? -1.957 -3.683 -20.811 1.00 96.38 195 VAL A O 1
ATOM 1462 N N . HIS A 1 196 ? -0.909 -1.714 -20.872 1.00 94.50 196 HIS A N 1
ATOM 1463 C CA . HIS A 1 196 ? -1.258 -1.496 -22.269 1.00 94.50 196 HIS A CA 1
ATOM 1464 C C . HIS A 1 196 ? -0.174 -0.748 -23.040 1.00 94.50 196 HIS A C 1
ATOM 1466 O O . HIS A 1 196 ? 0.499 0.133 -22.512 1.00 94.50 196 HIS A O 1
ATOM 1472 N N . ASP A 1 197 ? -0.053 -1.089 -24.319 1.00 91.50 197 ASP A N 1
ATOM 1473 C CA . ASP A 1 197 ? 0.550 -0.248 -25.347 1.00 91.50 197 ASP A CA 1
ATOM 1474 C C . ASP A 1 197 ? -0.538 0.140 -26.376 1.00 91.50 197 ASP A C 1
ATOM 1476 O O . ASP A 1 197 ? -1.570 0.701 -26.015 1.00 91.50 197 ASP A O 1
ATOM 1480 N N . SER A 1 198 ? -0.360 -0.189 -27.658 1.00 93.75 198 SER A N 1
ATOM 1481 C CA . SER A 1 198 ? -1.463 -0.240 -28.633 1.00 93.75 198 SER A CA 1
ATOM 1482 C C . SER A 1 198 ? -2.373 -1.471 -28.455 1.00 93.75 198 SER A C 1
ATOM 1484 O O . SER A 1 198 ? -3.369 -1.604 -29.161 1.00 93.75 198 SER A O 1
ATOM 1486 N N . THR A 1 199 ? -2.020 -2.363 -27.531 1.00 95.75 199 THR A N 1
ATOM 1487 C CA . THR A 1 199 ? -2.701 -3.600 -27.146 1.00 95.75 199 THR A CA 1
ATOM 1488 C C . THR A 1 199 ? -2.840 -3.626 -25.625 1.00 95.75 199 THR A C 1
ATOM 1490 O O . THR A 1 199 ? -1.912 -3.234 -24.919 1.00 95.75 199 THR A O 1
ATOM 1493 N N . LEU A 1 200 ? -3.985 -4.083 -25.116 1.00 96.31 200 LEU A N 1
ATOM 1494 C CA . LEU A 1 200 ? -4.176 -4.376 -23.693 1.00 96.31 200 LEU A CA 1
ATOM 1495 C C . LEU A 1 200 ? -3.642 -5.783 -23.403 1.00 96.31 200 LEU A C 1
ATOM 1497 O O . LEU A 1 200 ? -4.013 -6.729 -24.098 1.00 96.31 200 LEU A O 1
ATOM 1501 N N . TYR A 1 201 ? -2.799 -5.910 -22.386 1.00 97.94 201 TYR A N 1
ATOM 1502 C CA . TYR A 1 201 ? -2.287 -7.184 -21.894 1.00 97.94 201 TYR A CA 1
ATOM 1503 C C . TYR A 1 201 ? -2.801 -7.393 -20.474 1.00 97.94 201 TYR A C 1
ATOM 1505 O O . TYR A 1 201 ? -2.798 -6.460 -19.670 1.00 97.94 201 TYR A O 1
ATOM 1513 N N . VAL A 1 202 ? -3.236 -8.617 -20.199 1.00 98.06 202 VAL A N 1
ATOM 1514 C CA . VAL A 1 202 ? -3.712 -9.083 -18.898 1.00 98.06 202 VAL A CA 1
ATOM 1515 C C . VAL A 1 202 ? -3.009 -10.415 -18.658 1.00 98.06 202 VAL A C 1
ATOM 1517 O O . VAL A 1 202 ? -3.090 -11.298 -19.516 1.00 98.06 202 VAL A O 1
ATOM 1520 N N . TRP A 1 203 ? -2.247 -10.519 -17.572 1.00 97.88 203 TRP A N 1
ATOM 1521 C CA . TRP A 1 203 ? -1.558 -11.749 -17.182 1.00 97.88 203 TRP A CA 1
ATOM 1522 C C . TRP A 1 203 ? -1.962 -12.157 -15.776 1.00 97.88 203 TRP A C 1
ATOM 1524 O O . TRP A 1 203 ? -1.802 -11.355 -14.861 1.00 97.88 203 TRP A O 1
ATOM 1534 N N . ASP A 1 204 ? -2.353 -13.414 -15.608 1.00 97.25 204 ASP A N 1
ATOM 1535 C CA . ASP A 1 204 ? -2.579 -14.005 -14.292 1.00 97.25 204 ASP A CA 1
ATOM 1536 C C . ASP A 1 204 ? -1.275 -14.013 -13.486 1.00 97.25 204 ASP A C 1
ATOM 1538 O O . ASP A 1 204 ? -0.199 -14.362 -14.002 1.00 97.25 204 ASP A O 1
ATOM 1542 N N . LEU A 1 205 ? -1.371 -13.682 -12.200 1.00 96.94 205 LEU A N 1
ATOM 1543 C CA . LEU A 1 205 ? -0.303 -13.867 -11.224 1.00 96.94 205 LEU A CA 1
ATOM 1544 C C . LEU A 1 205 ? -0.664 -15.072 -10.345 1.00 96.94 205 LEU A C 1
ATOM 1546 O O . LEU A 1 205 ? -1.242 -14.920 -9.272 1.00 96.94 205 LEU A O 1
ATOM 1550 N N . PRO A 1 206 ? -0.323 -16.309 -10.751 1.00 93.38 206 PRO A N 1
ATOM 1551 C CA . PRO A 1 206 ? -0.898 -17.520 -10.162 1.00 93.38 206 PRO A CA 1
ATOM 1552 C C . PRO A 1 206 ? -0.471 -17.804 -8.716 1.00 93.38 206 PRO A C 1
ATOM 1554 O O . PRO A 1 206 ? -0.987 -18.748 -8.120 1.00 93.38 206 PRO A O 1
ATOM 1557 N N . ASN A 1 207 ? 0.491 -17.061 -8.176 1.00 94.19 207 ASN A N 1
ATOM 1558 C CA . ASN A 1 207 ? 0.929 -17.192 -6.788 1.00 94.19 207 ASN A CA 1
ATOM 1559 C C . ASN A 1 207 ? 0.505 -15.996 -5.929 1.00 94.19 207 ASN A C 1
ATOM 1561 O O . ASN A 1 207 ? 0.888 -15.960 -4.771 1.00 94.19 207 ASN A O 1
ATOM 1565 N N . SER A 1 208 ? -0.254 -15.051 -6.485 1.00 96.25 208 SER A N 1
ATOM 1566 C CA . SER A 1 208 ? -0.728 -13.873 -5.762 1.00 96.25 208 SER A CA 1
ATOM 1567 C C . SER A 1 208 ? -1.922 -14.187 -4.864 1.00 96.25 208 SER A C 1
ATOM 1569 O O . SER A 1 208 ? -2.587 -15.221 -5.014 1.00 96.25 208 SER A O 1
ATOM 1571 N N . ASN A 1 209 ? -2.204 -13.260 -3.957 1.00 90.50 209 ASN A N 1
ATOM 1572 C CA . ASN A 1 209 ? -3.493 -13.119 -3.289 1.00 90.50 209 ASN A CA 1
ATOM 1573 C C . ASN A 1 209 ? -4.073 -11.727 -3.604 1.00 90.50 209 ASN A C 1
ATOM 1575 O O . ASN A 1 209 ? -3.471 -10.966 -4.348 1.00 90.50 209 ASN A O 1
ATOM 1579 N N . LEU A 1 210 ? -5.239 -11.391 -3.051 1.00 89.44 210 LEU A N 1
ATOM 1580 C CA . LEU A 1 210 ? -5.920 -10.117 -3.324 1.00 89.44 210 LEU A CA 1
ATOM 1581 C C . LEU A 1 210 ? -5.397 -8.920 -2.510 1.00 89.44 210 LEU A C 1
ATOM 1583 O O . LEU A 1 210 ? -6.007 -7.852 -2.557 1.00 89.44 210 LEU A O 1
ATOM 1587 N N . ASP A 1 211 ? -4.321 -9.087 -1.742 1.00 89.44 211 ASP A N 1
ATOM 1588 C CA . ASP A 1 211 ? -3.767 -8.036 -0.896 1.00 89.44 211 ASP A CA 1
ATOM 1589 C C . ASP A 1 211 ? -2.959 -7.034 -1.732 1.00 89.44 211 ASP A C 1
ATOM 1591 O O . ASP A 1 211 ? -1.910 -7.354 -2.298 1.00 89.44 211 ASP A O 1
ATOM 1595 N N . THR A 1 212 ? -3.461 -5.802 -1.830 1.00 92.31 212 THR A N 1
ATOM 1596 C CA . THR A 1 212 ? -2.832 -4.733 -2.609 1.00 92.31 212 THR A CA 1
ATOM 1597 C C . THR A 1 212 ? -2.877 -3.406 -1.873 1.00 92.31 212 THR A C 1
ATOM 1599 O O . THR A 1 212 ? -3.937 -2.784 -1.770 1.00 92.31 212 THR A O 1
ATOM 1602 N N . ASP A 1 213 ? -1.710 -2.911 -1.478 1.00 92.69 213 ASP A N 1
ATOM 1603 C CA . ASP A 1 213 ? -1.593 -1.609 -0.813 1.00 92.69 213 ASP A CA 1
ATOM 1604 C C . ASP A 1 213 ? -1.672 -0.430 -1.786 1.00 92.69 213 ASP A C 1
ATOM 1606 O O . ASP A 1 213 ? -2.016 0.690 -1.412 1.00 92.69 213 ASP A O 1
ATOM 1610 N N . TRP A 1 214 ? -1.323 -0.644 -3.057 1.00 95.69 214 TRP A N 1
ATOM 1611 C CA . TRP A 1 214 ? -1.335 0.417 -4.062 1.00 95.69 214 TRP A CA 1
ATOM 1612 C C . TRP A 1 214 ? -1.587 -0.166 -5.457 1.00 95.69 214 TRP A C 1
ATOM 1614 O O . TRP A 1 214 ? -0.688 -0.147 -6.298 1.00 95.69 214 TRP A O 1
ATOM 1624 N N . PRO A 1 215 ? -2.785 -0.698 -5.748 1.00 95.56 215 PRO A N 1
ATOM 1625 C CA . PRO A 1 215 ? -3.026 -1.510 -6.944 1.00 95.56 215 PRO A CA 1
ATOM 1626 C C . PRO A 1 215 ? -2.939 -0.737 -8.264 1.00 95.56 215 PRO A C 1
ATOM 1628 O O . PRO A 1 215 ? -2.815 -1.345 -9.327 1.00 95.56 215 PRO A O 1
ATOM 1631 N N . MET A 1 216 ? -3.031 0.598 -8.250 1.00 94.38 216 MET A N 1
ATOM 1632 C CA . MET A 1 216 ? -3.056 1.399 -9.476 1.00 94.38 216 MET A CA 1
ATOM 1633 C C . MET A 1 216 ? -2.533 2.828 -9.304 1.00 94.38 216 MET A C 1
ATOM 1635 O O . MET A 1 216 ? -2.193 3.291 -8.215 1.00 94.38 216 MET A O 1
ATOM 1639 N N . PHE A 1 217 ? -2.454 3.562 -10.420 1.00 93.06 217 PHE A N 1
ATOM 1640 C CA . PHE A 1 217 ? -2.024 4.959 -10.407 1.00 93.06 217 PHE A CA 1
ATOM 1641 C C . PHE A 1 217 ? -2.888 5.803 -9.467 1.00 93.06 217 PHE A C 1
ATOM 1643 O O . PHE A 1 217 ? -4.093 5.929 -9.680 1.00 93.06 217 PHE A O 1
ATOM 1650 N N . LYS A 1 218 ? -2.224 6.466 -8.511 1.00 92.94 218 LYS A N 1
ATOM 1651 C CA . LYS A 1 218 ? -2.845 7.244 -7.430 1.00 92.94 218 LYS A CA 1
ATOM 1652 C C . LYS A 1 218 ? -3.693 6.407 -6.472 1.00 92.94 218 LYS A C 1
ATOM 1654 O O . LYS A 1 218 ? -4.742 6.880 -6.036 1.00 92.94 218 LYS A O 1
ATOM 1659 N N . HIS A 1 219 ? -3.168 5.238 -6.107 1.00 92.31 219 HIS A N 1
ATOM 1660 C CA . HIS A 1 219 ? -3.702 4.304 -5.118 1.00 92.31 219 HIS A CA 1
ATOM 1661 C C . HIS A 1 219 ? -4.943 3.549 -5.608 1.00 92.31 219 HIS A C 1
ATOM 1663 O O . HIS A 1 219 ? -4.884 2.338 -5.788 1.00 92.31 219 HIS A O 1
ATOM 1669 N N . ASP A 1 220 ? -6.026 4.257 -5.922 1.00 89.88 220 ASP A N 1
ATOM 1670 C CA . ASP A 1 220 ? -7.344 3.674 -6.187 1.00 89.88 220 ASP A CA 1
ATOM 1671 C C . ASP A 1 220 ? -8.023 4.242 -7.450 1.00 89.88 220 ASP A C 1
ATOM 1673 O O . ASP A 1 220 ? -7.520 5.145 -8.130 1.00 89.88 220 ASP A O 1
ATOM 1677 N N . ALA A 1 221 ? -9.209 3.710 -7.767 1.00 89.12 221 ALA A N 1
ATOM 1678 C CA . ALA A 1 221 ? -10.006 4.120 -8.923 1.00 89.12 221 ALA A CA 1
ATOM 1679 C C . ALA A 1 221 ? -10.507 5.577 -8.838 1.00 89.12 221 ALA A C 1
ATOM 1681 O O . ALA A 1 221 ? -10.758 6.207 -9.871 1.00 89.12 221 ALA A O 1
ATOM 1682 N N . GLU A 1 222 ? -10.622 6.130 -7.627 1.00 89.75 222 GLU A N 1
ATOM 1683 C CA . GLU A 1 222 ? -10.958 7.538 -7.387 1.00 89.75 222 GLU A CA 1
ATOM 1684 C C . GLU A 1 222 ? -9.739 8.463 -7.540 1.00 89.75 222 GLU A C 1
ATOM 1686 O O . GLU A 1 222 ? -9.890 9.682 -7.673 1.00 89.75 222 GLU A O 1
ATOM 1691 N N . ARG A 1 223 ? -8.534 7.884 -7.622 1.00 90.25 223 ARG A N 1
ATOM 1692 C CA . ARG A 1 223 ? -7.241 8.559 -7.751 1.00 90.25 223 ARG A CA 1
ATOM 1693 C C . ARG A 1 223 ? -6.945 9.480 -6.575 1.00 90.25 223 ARG A C 1
ATOM 1695 O O . ARG A 1 223 ? -6.462 10.606 -6.772 1.00 90.25 223 ARG A O 1
ATOM 1702 N N . THR A 1 224 ? -7.237 9.009 -5.368 1.00 89.94 224 THR A N 1
ATOM 1703 C CA . THR A 1 224 ? -7.074 9.788 -4.134 1.00 89.94 224 THR A CA 1
ATOM 1704 C C . THR A 1 224 ? -5.615 10.117 -3.823 1.00 89.94 224 THR A C 1
ATOM 1706 O O . THR A 1 224 ? -5.354 11.114 -3.149 1.00 89.94 224 THR A O 1
ATOM 1709 N N . SER A 1 225 ? -4.663 9.315 -4.325 1.00 92.19 225 SER A N 1
ATOM 1710 C CA . SER A 1 225 ? -3.258 9.341 -3.899 1.00 92.19 225 SER A CA 1
ATOM 1711 C C . SER A 1 225 ? -3.088 9.113 -2.387 1.00 92.19 225 SER A C 1
ATOM 1713 O O . SER A 1 225 ? -2.064 9.522 -1.839 1.00 92.19 225 SER A O 1
ATOM 1715 N N . ARG A 1 226 ? -4.076 8.523 -1.701 1.00 90.00 226 ARG A N 1
ATOM 1716 C CA . ARG A 1 226 ? -4.088 8.397 -0.244 1.00 90.00 226 ARG A CA 1
ATOM 1717 C C . ARG A 1 226 ? -4.081 6.926 0.172 1.00 90.00 226 ARG A C 1
ATOM 1719 O O . ARG A 1 226 ? -5.096 6.266 0.002 1.00 90.00 226 ARG A O 1
ATOM 1726 N N . ALA A 1 227 ? -2.976 6.458 0.752 1.00 85.62 227 ALA A N 1
ATOM 1727 C CA . ALA A 1 227 ? -2.948 5.162 1.427 1.00 85.62 227 ALA A CA 1
ATOM 1728 C C . ALA A 1 227 ? -3.609 5.323 2.800 1.00 85.62 227 ALA A C 1
ATOM 1730 O O . ALA A 1 227 ? -3.073 5.997 3.687 1.00 85.62 227 ALA A O 1
ATOM 1731 N N . ASN A 1 228 ? -4.809 4.764 2.936 1.00 78.81 228 ASN A N 1
ATOM 1732 C CA . ASN A 1 228 ? -5.551 4.753 4.190 1.00 78.81 228 ASN A CA 1
ATOM 1733 C C . ASN A 1 228 ? -5.194 3.484 4.946 1.00 78.81 228 ASN A C 1
ATOM 1735 O O . ASN A 1 228 ? -5.297 2.390 4.400 1.00 78.81 228 ASN A O 1
ATOM 1739 N N . ARG A 1 229 ? -4.831 3.615 6.218 1.00 73.38 229 ARG A N 1
ATOM 1740 C CA . ARG A 1 229 ? -4.632 2.450 7.072 1.00 73.38 229 ARG A CA 1
ATOM 1741 C C . ARG A 1 229 ? -5.991 1.827 7.397 1.00 73.38 229 ARG A C 1
ATOM 1743 O O . ARG A 1 229 ? -6.880 2.561 7.856 1.00 73.38 229 ARG A O 1
ATOM 1750 N N . PRO A 1 230 ? -6.178 0.509 7.197 1.00 74.25 230 PRO A N 1
ATOM 1751 C CA . PRO A 1 230 ? -7.366 -0.179 7.669 1.00 74.25 230 PRO A CA 1
ATOM 1752 C C . PRO A 1 230 ? -7.600 0.122 9.145 1.00 74.25 230 PRO A C 1
ATOM 1754 O O . PRO A 1 230 ? -6.659 0.270 9.933 1.00 74.25 230 PRO A O 1
ATOM 1757 N N . GLY A 1 231 ? -8.871 0.226 9.521 1.00 79.38 231 GLY A N 1
ATOM 1758 C CA . GLY A 1 231 ? -9.237 0.379 10.916 1.00 79.38 231 GLY A CA 1
ATOM 1759 C C . GLY A 1 231 ? -8.554 -0.701 11.757 1.00 79.38 231 GLY A C 1
ATOM 1760 O O . GLY A 1 231 ? -8.597 -1.871 11.394 1.00 79.38 231 GLY A O 1
ATOM 1761 N N . THR A 1 232 ? -7.920 -0.321 12.865 1.00 83.12 232 THR A N 1
ATOM 1762 C CA . THR A 1 232 ? -7.242 -1.261 13.775 1.00 83.12 232 THR A CA 1
ATOM 1763 C C . THR A 1 232 ? -7.555 -0.902 15.221 1.00 83.12 232 THR A C 1
ATOM 1765 O O . THR A 1 232 ? -7.510 0.274 15.596 1.00 83.12 232 THR A O 1
ATOM 1768 N N . LEU A 1 233 ? -7.898 -1.899 16.042 1.00 86.38 233 LEU A N 1
ATOM 1769 C CA . LEU A 1 233 ? -8.165 -1.678 17.463 1.00 86.38 233 LEU A CA 1
ATOM 1770 C C . LEU A 1 233 ? -6.882 -1.241 18.177 1.00 86.38 233 LEU A C 1
ATOM 1772 O O . LEU A 1 233 ? -5.905 -1.984 18.248 1.00 86.38 233 LEU A O 1
ATOM 1776 N N . GLY A 1 234 ? -6.907 -0.034 18.732 1.00 81.25 234 GLY A N 1
ATOM 1777 C CA . GLY A 1 234 ? -5.843 0.470 19.585 1.00 81.25 234 GLY A CA 1
ATOM 1778 C C . GLY A 1 234 ? -5.851 -0.139 20.988 1.00 81.25 234 GLY A C 1
ATOM 1779 O O . GLY A 1 234 ? -6.732 -0.931 21.328 1.00 81.25 234 GLY A O 1
ATOM 1780 N N . PRO A 1 235 ? -4.891 0.262 21.842 1.00 77.25 235 PRO A N 1
ATOM 1781 C CA . PRO A 1 235 ? -4.859 -0.149 23.237 1.00 77.25 235 PRO A CA 1
ATOM 1782 C C . PRO A 1 235 ? -6.204 0.123 23.908 1.00 77.25 235 PRO A C 1
ATOM 1784 O O . PRO A 1 235 ? -6.715 1.245 23.862 1.00 77.25 235 PRO A O 1
ATOM 1787 N N . VAL A 1 236 ? -6.762 -0.902 24.540 1.00 78.88 236 VAL A N 1
ATOM 1788 C CA . VAL A 1 236 ? -7.984 -0.763 25.328 1.00 78.88 236 VAL A CA 1
ATOM 1789 C C . VAL A 1 236 ? -7.605 -0.415 26.763 1.00 78.88 236 VAL A C 1
ATOM 1791 O O . VAL A 1 236 ? -6.563 -0.832 27.267 1.00 78.88 236 VAL A O 1
ATOM 1794 N N . THR A 1 237 ? -8.411 0.408 27.431 1.00 70.31 237 THR A N 1
ATOM 1795 C CA . THR A 1 237 ? -8.212 0.673 28.859 1.00 70.31 237 THR A CA 1
ATOM 1796 C C . THR A 1 237 ? -8.577 -0.573 29.660 1.00 70.31 237 THR A C 1
ATOM 1798 O O . THR A 1 237 ? -9.734 -0.987 29.645 1.00 70.31 237 THR A O 1
ATOM 1801 N N . ASN A 1 238 ? -7.612 -1.145 30.379 1.00 65.88 238 ASN A N 1
ATOM 1802 C CA . ASN A 1 238 ? -7.796 -2.422 31.078 1.00 65.88 238 ASN A CA 1
ATOM 1803 C C . ASN A 1 238 ? -8.364 -2.279 32.497 1.00 65.88 238 ASN A C 1
ATOM 1805 O O . ASN A 1 238 ? -8.514 -3.271 33.199 1.00 65.88 238 ASN A O 1
ATOM 1809 N N . GLU A 1 239 ? -8.638 -1.055 32.946 1.00 64.62 239 GLU A N 1
ATOM 1810 C CA . GLU A 1 239 ? -9.101 -0.775 34.301 1.00 64.62 239 GLU A CA 1
ATOM 1811 C C . GLU A 1 239 ? -10.233 0.245 34.255 1.00 64.62 239 GLU A C 1
ATOM 1813 O O . GLU A 1 239 ? -10.157 1.256 33.552 1.00 64.62 239 GLU A O 1
ATOM 1818 N N . MET A 1 240 ? -11.276 -0.010 35.040 1.00 64.69 240 MET A N 1
ATOM 1819 C CA . MET A 1 240 ? -12.366 0.926 35.249 1.00 64.69 240 MET A CA 1
ATOM 1820 C C . MET A 1 240 ? -12.379 1.356 36.706 1.00 64.69 240 MET A C 1
ATOM 1822 O O . MET A 1 240 ? -12.256 0.545 37.616 1.00 64.69 240 MET A O 1
ATOM 1826 N N . PHE A 1 241 ? -12.544 2.651 36.943 1.00 64.94 241 PHE A N 1
ATOM 1827 C CA . PHE A 1 241 ? -12.659 3.177 38.291 1.00 64.94 241 PHE A CA 1
ATOM 1828 C C . PHE A 1 241 ? -13.967 3.938 38.426 1.00 64.94 241 PHE A C 1
ATOM 1830 O O . PHE A 1 241 ? -14.191 4.938 37.745 1.00 64.94 241 PHE A O 1
ATOM 1837 N N . VAL A 1 242 ? -14.832 3.461 39.314 1.00 65.75 242 VAL A N 1
ATOM 1838 C CA . VAL A 1 242 ? -16.145 4.050 39.556 1.00 65.75 242 VAL A CA 1
ATOM 1839 C C . VAL A 1 242 ? -16.184 4.518 41.002 1.00 65.75 242 VAL A C 1
ATOM 1841 O O . VAL A 1 242 ? -16.139 3.704 41.911 1.00 65.75 242 VAL A O 1
ATOM 1844 N N . ILE A 1 243 ? -16.276 5.829 41.236 1.00 67.44 243 ILE A N 1
ATOM 1845 C CA . ILE A 1 243 ? -16.491 6.378 42.584 1.00 67.44 243 ILE A CA 1
ATOM 1846 C C . ILE A 1 243 ? -17.964 6.778 42.703 1.00 67.44 243 ILE A C 1
ATOM 1848 O O . ILE A 1 243 ? -18.324 7.883 42.281 1.00 67.44 243 ILE A O 1
ATOM 1852 N N . PRO A 1 244 ? -18.839 5.923 43.254 1.00 67.25 244 PRO A N 1
ATOM 1853 C CA . PRO A 1 244 ? -20.227 6.303 43.444 1.00 67.25 244 PRO A CA 1
ATOM 1854 C C . PRO A 1 244 ? -20.356 7.384 44.526 1.00 67.25 244 PRO A C 1
ATOM 1856 O O . PRO A 1 244 ? -19.627 7.399 45.523 1.00 67.25 244 PRO A O 1
ATOM 1859 N N . ALA A 1 245 ? -21.307 8.304 44.345 1.00 66.50 245 ALA A N 1
ATOM 1860 C CA . ALA A 1 245 ? -21.681 9.251 45.393 1.00 66.50 245 ALA A CA 1
ATOM 1861 C C . ALA A 1 245 ? -22.274 8.504 46.605 1.00 66.50 245 ALA A C 1
ATOM 1863 O O . ALA A 1 245 ? -22.878 7.441 46.452 1.00 66.50 245 ALA A O 1
ATOM 1864 N N . ALA A 1 246 ? -22.142 9.055 47.818 1.00 67.31 246 ALA A N 1
ATOM 1865 C CA . ALA A 1 246 ? -22.740 8.441 49.006 1.00 67.31 246 ALA A CA 1
ATOM 1866 C C . ALA A 1 246 ? -24.252 8.224 48.830 1.00 67.31 246 ALA A C 1
ATOM 1868 O O . ALA A 1 246 ? -24.993 9.165 48.550 1.00 67.31 246 ALA A O 1
ATOM 1869 N N . GLY A 1 247 ? -24.693 6.981 49.039 1.00 71.06 247 GLY A N 1
ATOM 1870 C CA . GLY A 1 247 ? -26.091 6.576 48.887 1.00 71.06 247 GLY A CA 1
ATOM 1871 C C . GLY A 1 247 ? -26.519 6.258 47.451 1.00 71.06 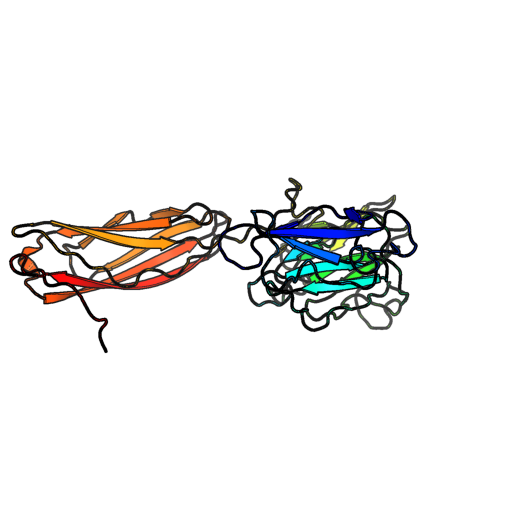247 GLY A C 1
ATOM 1872 O O . GLY A 1 247 ? -27.704 6.022 47.233 1.00 71.06 247 GLY A O 1
ATOM 1873 N N . ALA A 1 248 ? -25.599 6.244 46.481 1.00 80.19 248 ALA A N 1
ATOM 1874 C CA . ALA A 1 248 ? -25.905 5.793 45.129 1.00 80.19 248 ALA A CA 1
ATOM 1875 C C . ALA A 1 248 ? -26.233 4.294 45.114 1.00 80.19 248 ALA A C 1
ATOM 1877 O O . ALA A 1 248 ? -25.525 3.481 45.708 1.00 80.19 248 ALA A O 1
ATOM 1878 N N . THR A 1 249 ? -27.308 3.944 44.414 1.00 86.75 249 THR A N 1
ATOM 1879 C CA . THR A 1 249 ? -27.723 2.555 44.173 1.00 86.75 249 THR A CA 1
ATOM 1880 C C . THR A 1 249 ? -27.237 2.035 42.826 1.00 86.75 249 THR A C 1
ATOM 1882 O O . THR A 1 249 ? -27.169 0.830 42.643 1.00 86.75 249 THR A O 1
ATOM 1885 N N . GLN A 1 250 ? -26.879 2.942 41.915 1.00 88.88 250 GLN A N 1
ATOM 1886 C CA . GLN A 1 250 ? -26.427 2.642 40.563 1.00 88.88 250 GLN A CA 1
ATOM 1887 C C . GLN A 1 250 ? -25.179 3.463 40.225 1.00 88.88 250 GLN A C 1
ATOM 1889 O O . GLN A 1 250 ? -25.044 4.609 40.673 1.00 88.88 250 GLN A O 1
ATOM 1894 N N . ALA A 1 251 ? -24.289 2.905 39.407 1.00 86.31 251 ALA A N 1
ATOM 1895 C CA . ALA A 1 251 ? -23.228 3.657 38.754 1.00 86.31 251 ALA A CA 1
ATOM 1896 C C . ALA A 1 251 ? -23.050 3.270 37.286 1.00 86.31 251 ALA A C 1
ATOM 1898 O O . ALA A 1 251 ? -23.361 2.158 36.874 1.00 86.31 251 ALA A O 1
ATOM 1899 N N . ASN A 1 252 ? -22.502 4.213 36.518 1.00 86.75 252 ASN A N 1
ATOM 1900 C CA . ASN A 1 252 ? -22.148 4.017 35.120 1.00 86.75 252 ASN A CA 1
ATOM 1901 C C . ASN A 1 252 ? -20.636 3.886 34.980 1.00 86.75 252 ASN A C 1
ATOM 1903 O O . ASN A 1 252 ? -19.876 4.636 35.600 1.00 86.75 252 ASN A O 1
ATOM 1907 N N . GLY A 1 253 ? -20.233 2.965 34.121 1.00 82.94 253 GLY A N 1
ATOM 1908 C CA . GLY A 1 253 ? -18.858 2.711 33.745 1.00 82.94 253 GLY A CA 1
ATOM 1909 C C . GLY A 1 253 ? -18.668 2.799 32.236 1.00 82.94 253 GLY A C 1
ATOM 1910 O O . GLY A 1 253 ? -19.607 2.569 31.473 1.00 82.94 253 GLY A O 1
ATOM 1911 N N . ALA A 1 254 ? -17.454 3.127 31.799 1.00 85.88 254 ALA A N 1
ATOM 1912 C CA . ALA A 1 254 ? -17.103 3.155 30.385 1.00 85.88 254 ALA A CA 1
ATOM 1913 C C . ALA A 1 254 ? -15.684 2.623 30.170 1.00 85.88 254 ALA A C 1
ATOM 1915 O O . ALA A 1 254 ? -14.746 3.075 30.827 1.00 85.88 254 ALA A O 1
ATOM 1916 N N . ILE A 1 255 ? -15.533 1.675 29.245 1.00 85.62 255 ILE A N 1
ATOM 1917 C CA . ILE A 1 255 ? -14.234 1.237 28.724 1.00 85.62 255 ILE A CA 1
ATOM 1918 C C . ILE A 1 255 ? -14.004 1.958 27.409 1.00 85.62 255 ILE A C 1
ATOM 1920 O O . ILE A 1 255 ? -14.849 1.903 26.516 1.00 85.62 255 ILE A O 1
ATOM 1924 N N . GLY A 1 256 ? -12.860 2.621 27.288 1.00 87.38 256 GLY A N 1
ATOM 1925 C CA . GLY A 1 256 ? -12.498 3.317 26.070 1.00 87.38 256 GLY A CA 1
ATOM 1926 C C . GLY A 1 256 ? -11.875 2.410 25.027 1.00 87.38 256 GLY A C 1
ATOM 1927 O O . GLY A 1 256 ? -10.932 1.688 25.334 1.00 87.38 256 GLY A O 1
ATOM 1928 N N . ILE A 1 257 ? -12.368 2.507 23.796 1.00 90.00 257 ILE A N 1
ATOM 1929 C CA . ILE A 1 257 ? -11.814 1.830 22.625 1.00 90.00 257 ILE A CA 1
ATOM 1930 C C . ILE A 1 257 ? -11.493 2.866 21.548 1.00 90.00 257 ILE A C 1
ATOM 1932 O O . ILE A 1 257 ? -12.265 3.795 21.307 1.00 90.00 257 ILE A O 1
ATOM 1936 N N . THR A 1 258 ? -10.345 2.704 20.901 1.00 90.25 258 THR A N 1
ATOM 1937 C CA . THR A 1 258 ? -9.826 3.658 19.915 1.00 90.25 258 THR A CA 1
ATOM 1938 C C . THR A 1 258 ? -9.569 2.936 18.605 1.00 90.25 258 THR A C 1
ATOM 1940 O O . THR A 1 258 ? -9.061 1.816 18.610 1.00 90.25 258 THR A O 1
ATOM 1943 N N . ASN A 1 259 ? -9.898 3.580 17.492 1.00 88.81 259 ASN A N 1
ATOM 1944 C CA . ASN A 1 259 ? -9.464 3.151 16.173 1.00 88.81 259 ASN A CA 1
ATOM 1945 C C . ASN A 1 259 ? -8.161 3.876 15.823 1.00 88.81 259 ASN A C 1
ATOM 1947 O O . ASN A 1 259 ? -8.144 5.103 15.816 1.00 88.81 259 ASN A O 1
ATOM 1951 N N . LEU A 1 260 ? -7.086 3.135 15.557 1.00 82.12 260 LEU A N 1
ATOM 1952 C CA . LEU A 1 260 ? -5.800 3.701 15.127 1.00 82.12 260 LEU A CA 1
ATOM 1953 C C . LEU A 1 260 ? -5.685 3.851 13.603 1.00 82.12 260 LEU A C 1
ATOM 1955 O O . LEU A 1 260 ? -4.732 4.463 13.128 1.00 82.12 260 LEU A O 1
ATOM 1959 N N . GLY A 1 261 ? -6.618 3.266 12.849 1.00 79.81 261 GLY A N 1
ATOM 1960 C CA . GLY A 1 261 ? -6.637 3.318 11.391 1.00 79.81 261 GLY A CA 1
ATOM 1961 C C . GLY A 1 261 ? -7.383 4.531 10.845 1.00 79.81 261 GLY A C 1
ATOM 1962 O O . GLY A 1 261 ? -8.158 5.188 11.543 1.00 79.81 261 GLY A O 1
ATOM 1963 N N . ASP A 1 262 ? -7.169 4.801 9.561 1.00 78.50 262 ASP A N 1
ATOM 1964 C CA . ASP A 1 262 ? -7.856 5.848 8.806 1.00 78.50 262 ASP A CA 1
ATOM 1965 C C . ASP A 1 262 ? -9.277 5.442 8.403 1.00 78.50 262 ASP A C 1
ATOM 1967 O O . ASP A 1 262 ? -10.146 6.306 8.258 1.00 78.50 262 ASP A O 1
ATOM 1971 N N . GLU A 1 263 ? -9.512 4.142 8.226 1.00 83.75 263 GLU A N 1
ATOM 1972 C CA . GLU A 1 263 ? -10.817 3.601 7.858 1.00 83.75 263 GLU A CA 1
ATOM 1973 C C . GLU A 1 263 ? -11.681 3.273 9.082 1.00 83.75 263 GLU A C 1
ATOM 1975 O O . GLU A 1 263 ? -11.153 2.917 10.140 1.00 83.75 263 GLU A O 1
ATOM 1980 N N . PRO A 1 264 ? -13.019 3.360 8.977 1.00 88.44 264 PRO A N 1
ATOM 1981 C CA . PRO A 1 264 ? -13.904 3.012 10.077 1.00 88.44 264 PRO A CA 1
ATOM 1982 C C . PRO A 1 264 ? -13.815 1.539 10.502 1.00 88.44 264 PRO A C 1
ATOM 1984 O O . PRO A 1 264 ? -13.618 0.642 9.685 1.00 88.44 264 PRO A O 1
ATOM 1987 N N . LEU A 1 265 ? -14.082 1.293 11.783 1.00 92.12 265 LEU A N 1
ATOM 1988 C CA . LEU A 1 265 ? -14.190 -0.034 12.387 1.00 92.12 265 LEU A CA 1
ATOM 1989 C C . LEU A 1 265 ? -15.604 -0.321 12.853 1.00 92.12 265 LEU A C 1
ATOM 1991 O O . LEU A 1 265 ? -16.210 0.519 13.514 1.00 92.12 265 LEU A O 1
ATOM 1995 N N . ASN A 1 266 ? -16.075 -1.542 12.635 1.00 95.00 266 ASN A N 1
ATOM 1996 C CA . ASN A 1 266 ? -17.161 -2.103 13.425 1.00 95.00 266 ASN A CA 1
ATOM 1997 C C . ASN A 1 266 ? -16.576 -2.723 14.695 1.00 95.00 266 ASN A C 1
ATOM 1999 O O . ASN A 1 266 ? -15.533 -3.373 14.651 1.00 95.00 266 ASN A O 1
ATOM 2003 N N . TRP A 1 267 ? -17.247 -2.556 15.829 1.00 94.81 267 TRP A N 1
ATOM 2004 C CA . TRP A 1 267 ? -16.849 -3.179 17.086 1.00 94.81 267 TRP A CA 1
ATOM 2005 C C . TRP A 1 267 ? -18.026 -3.878 17.746 1.00 94.81 267 TRP A C 1
ATOM 2007 O O . TRP A 1 267 ? -19.177 -3.454 17.617 1.00 94.81 267 TRP A O 1
ATOM 2017 N N . SER A 1 268 ? -17.722 -4.938 18.485 1.00 94.44 268 SER A N 1
ATOM 2018 C CA . SER A 1 268 ? -18.656 -5.580 19.397 1.00 94.44 268 SER A CA 1
ATOM 2019 C C . SER A 1 268 ? -17.959 -5.970 20.695 1.00 94.44 268 SER A C 1
ATOM 2021 O O . SER A 1 268 ? -16.761 -6.243 20.715 1.00 94.44 268 SER A O 1
ATOM 2023 N N . ALA A 1 269 ? -18.707 -5.965 21.787 1.00 92.56 269 ALA A N 1
ATOM 2024 C CA . ALA A 1 269 ? -18.282 -6.373 23.105 1.00 92.56 269 ALA A CA 1
ATOM 2025 C C . ALA A 1 269 ? -19.189 -7.506 23.578 1.00 92.56 269 ALA A C 1
ATOM 2027 O O . ALA A 1 269 ? -20.411 -7.453 23.445 1.00 92.56 269 ALA A O 1
ATOM 2028 N N . SER A 1 270 ? -18.570 -8.527 24.141 1.00 91.19 270 SER A N 1
ATOM 2029 C CA . SER A 1 270 ? -19.238 -9.608 24.853 1.00 91.19 270 SER A CA 1
ATOM 2030 C C . SER A 1 270 ? -18.646 -9.699 26.244 1.00 91.19 270 SER A C 1
ATOM 2032 O O . SER A 1 270 ? -17.525 -9.238 26.472 1.00 91.19 270 SER A O 1
ATOM 2034 N N . ASP A 1 271 ? -19.392 -10.273 27.171 1.00 88.31 271 ASP A N 1
ATOM 2035 C CA . ASP A 1 271 ? -18.968 -10.348 28.552 1.00 88.31 271 ASP A CA 1
ATOM 2036 C C . ASP A 1 271 ? -19.110 -11.753 29.133 1.00 88.31 271 ASP A C 1
ATOM 2038 O O . ASP A 1 271 ? -19.867 -12.599 28.651 1.00 88.31 271 ASP A O 1
ATOM 2042 N N . SER A 1 272 ? -18.327 -11.986 30.176 1.00 87.06 272 SER A N 1
ATOM 2043 C CA . SER A 1 272 ? -18.473 -13.102 31.097 1.00 87.06 272 SER A CA 1
ATOM 2044 C C . SER A 1 272 ? -18.431 -12.551 32.518 1.00 87.06 272 SER A C 1
ATOM 2046 O O . SER A 1 272 ? -17.536 -12.885 33.303 1.00 87.06 272 SER A O 1
ATOM 2048 N N . LEU A 1 273 ? -19.351 -11.630 32.819 1.00 84.44 273 LEU A N 1
ATOM 2049 C CA . LEU A 1 273 ? -19.384 -10.949 34.109 1.00 84.44 273 LEU A CA 1
ATOM 2050 C C . LEU A 1 273 ? -19.795 -11.915 35.224 1.00 84.44 273 LEU A C 1
ATOM 2052 O O . LEU A 1 273 ? -20.706 -12.733 35.088 1.00 84.44 273 LEU A O 1
ATOM 2056 N N . ALA A 1 274 ? -19.113 -11.811 36.362 1.00 81.38 274 ALA A N 1
ATOM 2057 C CA . ALA A 1 274 ? -19.350 -12.654 37.531 1.00 81.38 274 ALA A CA 1
ATOM 2058 C C . ALA A 1 274 ? -20.592 -12.224 38.336 1.00 81.38 274 ALA A C 1
ATOM 2060 O O . ALA A 1 274 ? -21.048 -12.954 39.220 1.00 81.38 274 ALA A O 1
ATOM 2061 N N . HIS A 1 275 ? -21.142 -11.042 38.040 1.00 81.88 275 HIS A N 1
ATOM 2062 C CA . HIS A 1 275 ? -22.213 -10.407 38.798 1.00 81.88 275 HIS A CA 1
ATOM 2063 C C . HIS A 1 275 ? -23.419 -10.110 37.904 1.00 81.88 275 HIS A C 1
ATOM 2065 O O . HIS A 1 275 ? -23.300 -9.412 36.908 1.00 81.88 275 HIS A O 1
ATOM 2071 N N . HIS A 1 276 ? -24.599 -10.576 38.322 1.00 81.44 276 HIS A N 1
ATOM 2072 C CA . HIS A 1 276 ? -25.879 -10.355 37.631 1.00 81.44 276 HIS A CA 1
ATOM 2073 C C . HIS A 1 276 ? -26.382 -8.903 37.669 1.00 81.44 276 HIS A C 1
ATOM 2075 O O . HIS A 1 276 ? -27.367 -8.593 37.012 1.00 81.44 276 HIS A O 1
ATOM 2081 N N . ASN A 1 277 ? -25.714 -8.038 38.434 1.00 84.12 277 ASN A N 1
ATOM 2082 C CA . ASN A 1 277 ? -26.066 -6.626 38.598 1.00 84.12 277 ASN A CA 1
ATOM 2083 C C . ASN A 1 277 ? -25.196 -5.718 37.719 1.00 84.12 277 ASN A C 1
ATOM 2085 O O . ASN A 1 277 ? -25.127 -4.515 37.956 1.00 84.12 277 ASN A O 1
ATOM 2089 N N . VAL A 1 278 ? -24.451 -6.294 36.774 1.00 85.12 278 VAL A N 1
ATOM 2090 C CA . VAL A 1 278 ? -23.595 -5.554 35.852 1.00 85.12 278 VAL A CA 1
ATOM 2091 C C . VAL A 1 278 ? -24.047 -5.874 34.439 1.00 85.12 278 VAL A C 1
ATOM 2093 O O . VAL A 1 278 ? -23.950 -7.019 34.010 1.00 85.12 278 VAL A O 1
ATOM 2096 N N . ASP A 1 279 ? -24.507 -4.854 33.724 1.00 86.38 279 ASP A N 1
ATOM 2097 C CA . ASP A 1 279 ? -25.052 -4.993 32.377 1.00 86.38 279 ASP A CA 1
ATOM 2098 C C . ASP A 1 279 ? -24.275 -4.137 31.373 1.00 86.38 279 ASP A C 1
ATOM 2100 O O . ASP A 1 279 ? -24.025 -2.947 31.595 1.00 86.38 279 ASP A O 1
ATOM 2104 N N . LEU A 1 280 ? -23.947 -4.726 30.220 1.00 85.69 280 LEU A N 1
ATOM 2105 C CA . LEU A 1 280 ? -23.488 -3.994 29.040 1.00 85.69 280 LEU A CA 1
ATOM 2106 C C . LEU A 1 280 ? -24.675 -3.302 28.358 1.00 85.69 280 LEU A C 1
ATOM 2108 O O . LEU A 1 280 ? -25.609 -3.954 27.898 1.00 85.69 280 LEU A O 1
ATOM 2112 N N . ILE A 1 281 ? -24.616 -1.976 28.224 1.00 83.56 281 ILE A N 1
ATOM 2113 C CA . ILE A 1 281 ? -25.700 -1.189 27.609 1.00 83.56 281 ILE A CA 1
ATOM 2114 C C . ILE A 1 281 ? -25.431 -0.899 26.137 1.00 83.56 281 ILE A C 1
ATOM 2116 O O . ILE A 1 281 ? -26.352 -0.897 25.321 1.00 83.56 281 ILE A O 1
ATOM 2120 N N . LEU A 1 282 ? -24.170 -0.651 25.785 1.00 80.50 282 LEU A N 1
ATOM 2121 C CA . LEU A 1 282 ? -23.749 -0.521 24.397 1.00 80.50 282 LEU A CA 1
ATOM 2122 C C . LEU A 1 282 ? -22.636 -1.526 24.144 1.00 80.50 282 LEU A C 1
ATOM 2124 O O . LEU A 1 282 ? -21.503 -1.329 24.576 1.00 80.50 282 LEU A O 1
ATOM 2128 N N . SER A 1 283 ? -23.000 -2.608 23.465 1.00 84.00 283 SER A N 1
ATOM 2129 C CA . SER A 1 283 ? -22.132 -3.749 23.182 1.00 84.00 283 SER A CA 1
ATOM 2130 C C . SER A 1 283 ? -21.723 -3.836 21.715 1.00 84.00 283 SER A C 1
ATOM 2132 O O . SER A 1 283 ? -21.099 -4.806 21.314 1.00 84.00 283 SER A O 1
ATOM 2134 N N . SER A 1 284 ? -22.080 -2.863 20.880 1.00 92.50 284 SER A N 1
ATOM 2135 C CA . SER A 1 284 ? -21.566 -2.771 19.514 1.00 92.50 284 SER A CA 1
ATOM 2136 C C . SER A 1 284 ? -21.739 -1.373 18.944 1.00 92.50 284 SER A C 1
ATOM 2138 O O . SER A 1 284 ? -22.524 -0.565 19.447 1.00 92.50 284 SER A O 1
ATOM 2140 N N . GLY A 1 285 ? -21.007 -1.090 17.875 1.00 93.38 285 GLY A N 1
ATOM 2141 C CA . GLY A 1 285 ? -21.133 0.152 17.136 1.00 93.38 285 GLY A CA 1
ATOM 2142 C C . GLY A 1 285 ? -20.082 0.274 16.046 1.00 93.38 285 GLY A C 1
ATOM 2143 O O . GLY A 1 285 ? -19.412 -0.693 15.691 1.00 93.38 285 GLY A O 1
ATOM 2144 N N . GLN A 1 286 ? -19.930 1.495 15.542 1.00 95.00 286 GLN A N 1
ATOM 2145 C CA . GLN A 1 286 ? -18.911 1.843 14.563 1.00 95.00 286 GLN A CA 1
ATOM 2146 C C . GLN A 1 286 ? -18.036 2.973 15.112 1.00 95.00 286 GLN A C 1
ATOM 2148 O O . GLN A 1 286 ? -18.543 3.901 15.745 1.00 95.00 286 GLN A O 1
ATOM 2153 N N . ILE A 1 287 ? -16.730 2.899 14.874 1.00 92.38 287 ILE A N 1
ATOM 2154 C CA . ILE A 1 287 ? -15.753 3.941 15.192 1.00 92.38 287 ILE A CA 1
ATOM 2155 C C . ILE A 1 287 ? -15.259 4.511 13.866 1.00 92.38 287 ILE A C 1
ATOM 2157 O O . ILE A 1 287 ? -14.813 3.754 13.011 1.00 92.38 287 ILE A O 1
ATOM 2161 N N . ALA A 1 288 ? -15.333 5.828 13.674 1.00 89.50 288 ALA A N 1
ATOM 2162 C CA . ALA A 1 288 ? -14.706 6.468 12.515 1.00 89.50 288 ALA A CA 1
ATOM 2163 C C . ALA A 1 288 ? -13.172 6.281 12.536 1.00 89.50 288 ALA A C 1
ATOM 2165 O O . ALA A 1 288 ? -12.607 5.897 13.564 1.00 89.50 288 ALA A O 1
ATOM 2166 N N . GLY A 1 289 ? -12.496 6.567 11.422 1.00 83.94 289 GLY A N 1
ATOM 2167 C CA . GLY A 1 289 ? -11.031 6.636 11.380 1.00 83.94 289 GLY A CA 1
ATOM 2168 C C . GLY A 1 289 ? -10.476 7.590 12.436 1.00 83.94 289 GLY A C 1
ATOM 2169 O O . GLY A 1 289 ? -11.041 8.669 12.636 1.00 83.94 289 GLY A O 1
ATOM 2170 N N . HIS A 1 290 ? -9.426 7.176 13.149 1.00 81.56 290 HIS A N 1
ATOM 2171 C CA . HIS A 1 290 ? -8.851 7.890 14.306 1.00 81.56 290 HIS A CA 1
ATOM 2172 C C . HIS A 1 290 ? -9.875 8.259 15.393 1.00 81.56 290 HIS A C 1
ATOM 2174 O O . HIS A 1 290 ? -9.687 9.196 16.173 1.00 81.56 290 HIS A O 1
ATOM 2180 N N . GLY A 1 291 ? -11.011 7.561 15.411 1.00 86.75 291 GLY A N 1
ATOM 2181 C CA . GLY A 1 291 ? -12.124 7.822 16.305 1.00 86.75 291 GLY A CA 1
ATOM 2182 C C . GLY A 1 291 ? -12.014 7.070 17.627 1.00 86.75 291 GLY A C 1
ATOM 2183 O O . GLY A 1 291 ? -11.165 6.204 17.836 1.00 86.75 291 GLY A O 1
ATOM 2184 N N . TYR A 1 292 ? -12.953 7.375 18.515 1.00 90.50 292 TYR A N 1
ATOM 2185 C CA . TYR A 1 292 ? -13.092 6.734 19.815 1.00 90.50 292 TYR A CA 1
ATOM 2186 C C . TYR A 1 292 ? -14.546 6.322 20.043 1.00 90.50 292 TYR A C 1
ATOM 2188 O O . TYR A 1 292 ? -15.472 7.036 19.650 1.00 90.50 292 TYR A O 1
ATOM 2196 N N . ALA A 1 293 ? -14.739 5.190 20.710 1.00 90.50 293 ALA A N 1
ATOM 2197 C CA . ALA A 1 293 ? -16.023 4.767 21.242 1.00 90.50 293 ALA A CA 1
ATOM 2198 C C . ALA A 1 293 ? -15.858 4.259 22.678 1.00 90.50 293 ALA A C 1
ATOM 2200 O O . ALA A 1 293 ? -14.747 4.074 23.181 1.00 90.50 293 ALA A O 1
ATOM 2201 N N . SER A 1 294 ? -16.984 4.038 23.348 1.00 89.19 294 SER A N 1
ATOM 2202 C CA . SER A 1 294 ? -16.995 3.478 24.693 1.00 89.19 294 SER A CA 1
ATOM 2203 C C . SER A 1 294 ? -17.913 2.273 24.766 1.00 89.19 294 SER A C 1
ATOM 2205 O O . SER A 1 294 ? -19.068 2.340 24.338 1.00 89.19 294 SER A O 1
ATOM 2207 N N . VAL A 1 295 ? -17.413 1.203 25.377 1.00 89.12 295 VAL A N 1
ATOM 2208 C CA . VAL A 1 295 ? -18.256 0.128 25.896 1.00 89.12 295 VAL A CA 1
ATOM 2209 C C . VAL A 1 295 ? -18.838 0.630 27.211 1.00 89.12 295 VAL A C 1
ATOM 2211 O O . VAL A 1 295 ? -18.102 0.832 28.178 1.00 89.12 295 VAL A O 1
ATOM 2214 N N . ASN A 1 296 ? -20.142 0.895 27.231 1.00 87.75 296 ASN A N 1
ATOM 2215 C CA . ASN A 1 296 ? -20.820 1.452 28.401 1.00 87.75 296 ASN A CA 1
ATOM 2216 C C . ASN A 1 296 ? -21.492 0.346 29.206 1.00 87.75 296 ASN A C 1
ATOM 2218 O O . ASN A 1 296 ? -22.145 -0.528 28.630 1.00 87.75 296 ASN A O 1
ATOM 2222 N N . LEU A 1 297 ? -21.384 0.441 30.527 1.00 88.06 297 LEU A N 1
ATOM 2223 C CA . LEU A 1 297 ? -21.985 -0.500 31.460 1.00 88.06 297 LEU A CA 1
ATOM 2224 C C . LEU A 1 297 ? -22.699 0.202 32.610 1.00 88.06 297 LEU A C 1
ATOM 2226 O O . LEU A 1 297 ? -22.319 1.304 33.017 1.00 88.06 297 LEU A O 1
ATOM 2230 N N . VAL A 1 298 ? -23.727 -0.463 33.123 1.00 90.00 298 VAL A N 1
ATOM 2231 C CA . VAL A 1 298 ? -24.445 -0.087 34.341 1.00 90.00 298 VAL A CA 1
ATOM 2232 C C . VAL A 1 298 ? -24.172 -1.119 35.415 1.00 90.00 298 VAL A C 1
ATOM 2234 O O . VAL A 1 298 ? -24.152 -2.315 35.149 1.00 90.00 298 VAL A O 1
ATOM 2237 N N . ILE A 1 299 ? -23.942 -0.622 36.626 1.00 88.62 299 ILE A N 1
ATOM 2238 C CA . ILE A 1 299 ? -23.770 -1.410 37.838 1.00 88.62 299 ILE A CA 1
ATOM 2239 C C . ILE A 1 299 ? -24.921 -1.040 38.763 1.00 88.62 299 ILE A C 1
ATOM 2241 O O . ILE A 1 299 ? -24.950 0.081 39.280 1.00 88.62 299 ILE A O 1
ATOM 2245 N N . ASP A 1 300 ? -25.848 -1.966 38.955 1.00 90.06 300 ASP A N 1
ATOM 2246 C CA . ASP A 1 300 ? -26.980 -1.846 39.866 1.00 90.06 300 ASP A CA 1
ATOM 2247 C C . ASP A 1 300 ? -26.669 -2.452 41.240 1.00 90.06 300 ASP A C 1
ATOM 2249 O O . ASP A 1 300 ? -25.655 -3.125 41.443 1.00 90.06 300 ASP A O 1
ATOM 2253 N N . ASP A 1 301 ? -27.530 -2.152 42.213 1.00 89.00 301 ASP A N 1
ATOM 2254 C CA . ASP A 1 301 ? -27.439 -2.619 43.598 1.00 89.00 301 ASP A CA 1
ATOM 2255 C C . ASP A 1 301 ? -26.033 -2.461 44.209 1.00 89.00 301 ASP A C 1
ATOM 2257 O O . ASP A 1 301 ? -25.531 -3.320 44.932 1.00 89.00 301 ASP A O 1
ATOM 2261 N N . LEU A 1 302 ? -25.400 -1.305 43.968 1.00 84.69 302 LEU A N 1
ATOM 2262 C CA . LEU A 1 302 ? -24.073 -0.963 44.503 1.00 84.69 302 LEU A CA 1
ATOM 2263 C C . LEU A 1 302 ? -23.861 -1.277 45.999 1.00 84.69 302 LEU A C 1
ATOM 2265 O O . LEU A 1 302 ? -22.746 -1.666 46.360 1.00 84.69 302 LEU A O 1
ATOM 2269 N N . PRO A 1 303 ? -24.859 -1.113 46.897 1.00 83.38 303 PRO A N 1
ATOM 2270 C CA . PRO A 1 303 ? -24.698 -1.477 48.301 1.00 83.38 303 PRO A CA 1
ATOM 2271 C C . PRO A 1 303 ? -24.321 -2.947 48.548 1.00 83.38 303 PRO A C 1
ATOM 2273 O O . PRO A 1 303 ? -23.696 -3.221 49.574 1.00 83.38 303 PRO A O 1
ATOM 2276 N N . ASP A 1 304 ? -24.640 -3.865 47.631 1.00 85.88 304 ASP A N 1
ATOM 2277 C CA . ASP A 1 304 ? -24.392 -5.306 47.785 1.00 85.88 304 ASP A CA 1
ATOM 2278 C C . ASP A 1 304 ? -22.914 -5.680 47.635 1.00 85.88 304 ASP A C 1
ATOM 2280 O O . ASP A 1 304 ? -22.454 -6.673 48.200 1.00 85.88 304 ASP A O 1
ATOM 2284 N N . PHE A 1 305 ? -22.142 -4.862 46.922 1.00 82.31 305 PHE A N 1
ATOM 2285 C CA . PHE A 1 305 ? -20.710 -5.074 46.731 1.00 82.31 305 PHE A CA 1
ATOM 2286 C C . PHE A 1 305 ? -19.910 -4.747 48.007 1.00 82.31 305 PHE A C 1
ATOM 2288 O O . PHE A 1 305 ? -18.917 -5.398 48.312 1.00 82.31 305 PHE A O 1
ATOM 2295 N N . GLY A 1 306 ? -20.338 -3.771 48.815 1.00 82.50 306 GLY A N 1
ATOM 2296 C CA . GLY A 1 306 ? -19.568 -3.305 49.977 1.00 82.50 306 GLY A CA 1
ATOM 2297 C C . GLY A 1 306 ? -18.274 -2.551 49.607 1.00 82.50 306 GLY A C 1
ATOM 2298 O O . GLY A 1 306 ? -17.895 -2.442 48.444 1.00 82.50 306 GLY A O 1
ATOM 2299 N N . ILE A 1 307 ? -17.584 -1.978 50.602 1.00 82.06 307 ILE A N 1
ATOM 2300 C CA . ILE A 1 307 ? -16.373 -1.156 50.386 1.00 82.06 307 ILE A CA 1
ATOM 2301 C C . ILE A 1 307 ? -15.175 -2.046 50.027 1.00 82.06 307 ILE A C 1
ATOM 2303 O O . ILE A 1 307 ? -14.865 -2.980 50.766 1.00 82.06 307 ILE A O 1
ATOM 2307 N N . GLY A 1 308 ? -14.445 -1.700 48.965 1.00 81.19 308 GLY A N 1
ATOM 2308 C CA . GLY A 1 308 ? -13.234 -2.406 48.543 1.00 81.19 308 GLY A CA 1
ATOM 2309 C C . GLY A 1 308 ? -13.143 -2.620 47.035 1.00 81.19 308 GLY A C 1
ATOM 2310 O O . GLY A 1 308 ? -13.912 -2.042 46.273 1.00 81.19 308 GLY A O 1
ATOM 2311 N N . TRP A 1 309 ? -12.161 -3.426 46.628 1.00 83.81 309 TRP A N 1
ATOM 2312 C CA . TRP A 1 309 ? -11.998 -3.890 45.250 1.00 83.81 309 TRP A CA 1
ATOM 2313 C C . TRP A 1 309 ? -12.806 -5.165 45.016 1.00 83.81 309 TRP A C 1
ATOM 2315 O O . TRP A 1 309 ? -12.745 -6.080 45.837 1.00 83.81 309 TRP A O 1
ATOM 2325 N N . HIS A 1 310 ? -13.475 -5.230 43.870 1.00 85.62 310 HIS A N 1
ATOM 2326 C CA . HIS A 1 310 ? -14.305 -6.338 43.412 1.00 85.62 310 HIS A CA 1
ATOM 2327 C C . HIS A 1 310 ? -13.935 -6.685 41.978 1.00 85.62 310 HIS A C 1
ATOM 2329 O O . HIS A 1 310 ? -13.763 -5.792 41.151 1.00 85.62 310 HIS A O 1
ATOM 2335 N N . ASP A 1 311 ? -13.793 -7.973 41.695 1.00 87.75 311 ASP A N 1
ATOM 2336 C CA . ASP A 1 311 ? -13.592 -8.474 40.338 1.00 87.75 311 ASP A CA 1
ATOM 2337 C C . ASP A 1 311 ? -14.963 -8.674 39.694 1.00 87.75 311 ASP A C 1
ATOM 2339 O O . ASP A 1 311 ? -15.782 -9.438 40.203 1.00 87.75 311 ASP A O 1
ATOM 2343 N N . LEU A 1 312 ? -15.229 -7.946 38.614 1.00 86.06 312 LEU A N 1
ATOM 2344 C CA . LEU A 1 312 ? -16.492 -8.033 37.895 1.00 86.06 312 LEU A CA 1
ATOM 2345 C C . LEU A 1 312 ? -16.471 -9.119 36.816 1.00 86.06 312 LEU A C 1
ATOM 2347 O O . LEU A 1 312 ? -17.534 -9.452 36.300 1.00 86.06 312 LEU A O 1
ATOM 2351 N N . GLY A 1 313 ? -15.313 -9.711 36.515 1.00 87.94 313 GLY A N 1
ATOM 2352 C CA . GLY A 1 313 ? -15.123 -10.655 35.416 1.00 87.94 313 GLY A CA 1
ATOM 2353 C C . GLY A 1 313 ? -14.581 -9.977 34.161 1.00 87.94 313 GLY A C 1
ATOM 2354 O O . GLY A 1 313 ? -14.002 -8.894 34.224 1.00 87.94 313 GLY A O 1
ATOM 2355 N N . ASP A 1 314 ? -14.764 -10.623 33.011 1.00 87.81 314 ASP A N 1
ATOM 2356 C CA . ASP A 1 314 ? -14.092 -10.215 31.778 1.00 87.81 314 ASP A CA 1
ATOM 2357 C C . ASP A 1 314 ? -15.052 -9.641 30.733 1.00 87.81 314 ASP A C 1
ATOM 2359 O O . ASP A 1 314 ? -16.182 -10.103 30.567 1.00 87.81 314 ASP A O 1
ATOM 2363 N N . ILE A 1 315 ? -14.555 -8.663 29.975 1.00 89.44 315 ILE A N 1
ATOM 2364 C CA . ILE A 1 315 ? -15.171 -8.152 28.750 1.00 89.44 315 ILE A CA 1
ATOM 2365 C C . ILE A 1 315 ? -14.221 -8.439 27.591 1.00 89.44 315 ILE A C 1
ATOM 2367 O O . ILE A 1 315 ? -13.032 -8.127 27.651 1.00 89.44 315 ILE A O 1
ATOM 2371 N N . THR A 1 316 ? -14.743 -9.023 26.519 1.00 91.25 316 THR A N 1
ATOM 2372 C CA . THR A 1 316 ? -14.020 -9.216 25.261 1.00 91.25 316 THR A CA 1
ATOM 2373 C C . THR A 1 316 ? -14.560 -8.266 24.209 1.00 91.25 316 THR A C 1
ATOM 2375 O O . THR A 1 316 ? -15.724 -8.359 23.822 1.00 91.25 316 THR A O 1
ATOM 2378 N N . VAL A 1 317 ? -13.698 -7.371 23.733 1.00 92.81 317 VAL A N 1
ATOM 2379 C CA . VAL A 1 317 ? -13.958 -6.494 22.591 1.00 92.81 317 VAL A CA 1
ATOM 2380 C C . VAL A 1 317 ? -13.359 -7.128 21.347 1.00 92.81 317 VAL A C 1
ATOM 2382 O O . VAL A 1 317 ? -12.196 -7.518 21.352 1.00 92.81 317 VAL A O 1
ATOM 2385 N N . THR A 1 318 ? -14.138 -7.184 20.275 1.00 94.12 318 THR A N 1
ATOM 2386 C CA . THR A 1 318 ? -13.695 -7.600 18.943 1.00 94.12 318 THR A CA 1
ATOM 2387 C C . THR A 1 318 ? -13.998 -6.497 17.942 1.00 94.12 318 THR A C 1
ATOM 2389 O O . THR A 1 318 ? -15.024 -5.816 18.047 1.00 94.12 318 THR A O 1
ATOM 2392 N N . THR A 1 319 ? -13.114 -6.306 16.971 1.00 93.56 319 THR A N 1
ATOM 2393 C CA . THR A 1 319 ? -13.302 -5.344 15.885 1.00 93.56 319 THR A CA 1
ATOM 2394 C C . THR A 1 319 ? -13.190 -6.020 14.531 1.00 93.56 319 THR A C 1
ATOM 2396 O O . THR A 1 319 ? -12.480 -7.011 14.358 1.00 93.56 319 THR A O 1
ATOM 2399 N N . THR A 1 320 ? -13.908 -5.465 13.560 1.00 92.31 320 THR A N 1
ATOM 2400 C CA . THR A 1 320 ? -13.815 -5.843 12.150 1.00 92.31 320 THR A CA 1
ATOM 2401 C C . THR A 1 320 ? -13.743 -4.596 11.281 1.00 92.31 320 THR A C 1
ATOM 2403 O O . THR A 1 320 ? -14.279 -3.543 11.645 1.00 92.31 320 THR A O 1
ATOM 2406 N N . THR A 1 321 ? -13.094 -4.708 10.128 1.00 85.56 321 THR A N 1
ATOM 2407 C CA . THR A 1 321 ? -13.193 -3.711 9.059 1.00 85.56 321 THR A CA 1
ATOM 2408 C C . THR A 1 321 ? -14.634 -3.647 8.529 1.00 85.56 321 THR A C 1
ATOM 2410 O O . THR A 1 321 ? -15.495 -4.462 8.881 1.00 85.56 321 THR A O 1
ATOM 2413 N N . LEU A 1 322 ? -14.937 -2.686 7.652 1.00 81.62 322 LEU A N 1
ATOM 2414 C CA . LEU A 1 322 ? -16.260 -2.621 7.018 1.00 81.62 322 LEU A CA 1
ATOM 2415 C C . LEU A 1 322 ? -16.542 -3.789 6.064 1.00 81.62 322 LEU A C 1
ATOM 2417 O O . LEU A 1 322 ? -17.709 -4.124 5.865 1.00 81.62 322 LEU A O 1
ATOM 2421 N N . SER A 1 323 ? -15.498 -4.417 5.517 1.00 77.69 323 SER A N 1
ATOM 2422 C CA . SER A 1 323 ? -15.581 -5.652 4.728 1.00 77.69 323 SER A CA 1
ATOM 2423 C C . SER A 1 323 ? -15.811 -6.900 5.589 1.00 77.69 323 SER A C 1
ATOM 2425 O O . SER A 1 323 ? -16.226 -7.927 5.059 1.00 77.69 323 SER A O 1
ATOM 2427 N N . GLY A 1 324 ? -15.631 -6.803 6.912 1.00 82.25 324 GLY A N 1
ATOM 2428 C CA . GLY A 1 324 ? -15.833 -7.902 7.859 1.00 82.25 324 GLY A CA 1
ATOM 2429 C C . GLY A 1 324 ? -14.551 -8.633 8.265 1.00 82.25 324 GLY A C 1
ATOM 2430 O O . GLY A 1 324 ? -14.633 -9.614 9.005 1.00 82.25 324 GLY A O 1
ATOM 2431 N N . ASP A 1 325 ? -13.385 -8.154 7.834 1.00 81.81 325 ASP A N 1
ATOM 2432 C CA . ASP A 1 325 ? -12.096 -8.755 8.176 1.00 81.81 325 ASP A CA 1
ATOM 2433 C C . ASP A 1 325 ? -11.742 -8.472 9.643 1.00 81.81 325 ASP A C 1
ATOM 2435 O O . ASP A 1 325 ? -11.997 -7.363 10.128 1.00 81.81 325 ASP A O 1
ATOM 2439 N N . PRO A 1 326 ? -11.175 -9.440 10.389 1.00 87.62 326 PRO A N 1
ATOM 2440 C CA . PRO A 1 326 ? -10.768 -9.227 11.775 1.00 87.62 326 PRO A CA 1
ATOM 2441 C C . PRO A 1 326 ? -9.769 -8.072 11.903 1.00 87.62 326 PRO A C 1
ATOM 2443 O O . PRO A 1 326 ? -8.727 -8.075 11.259 1.00 87.62 326 PRO A O 1
ATOM 2446 N N . ALA A 1 327 ? -10.060 -7.115 12.785 1.00 85.06 327 ALA A N 1
ATOM 2447 C CA . ALA A 1 327 ? -9.280 -5.883 12.934 1.00 85.06 327 ALA A CA 1
ATOM 2448 C C . ALA A 1 327 ? -8.739 -5.664 14.360 1.00 85.06 327 ALA A C 1
ATOM 2450 O O . ALA A 1 327 ? -8.382 -4.547 14.752 1.00 85.06 327 ALA A O 1
ATOM 2451 N N . GLY A 1 328 ? -8.744 -6.725 15.169 1.00 88.56 328 GLY A N 1
ATOM 2452 C CA . GLY A 1 328 ? -8.269 -6.723 16.548 1.00 88.56 328 GLY A CA 1
ATOM 2453 C C . GLY A 1 328 ? -9.245 -7.348 17.542 1.00 88.56 328 GLY A C 1
ATOM 2454 O O . GLY A 1 328 ? -10.449 -7.480 17.312 1.00 88.56 328 GLY A O 1
ATOM 2455 N N . SER A 1 329 ? -8.696 -7.760 18.682 1.00 91.94 329 SER A N 1
ATOM 2456 C CA . SER A 1 329 ? -9.460 -8.268 19.816 1.00 91.94 329 SER A CA 1
ATOM 2457 C C . SER A 1 329 ? -8.713 -7.977 21.110 1.00 91.94 329 SER A C 1
ATOM 2459 O O . SER A 1 329 ? -7.489 -8.088 21.161 1.00 91.94 329 SER A O 1
ATOM 2461 N N . ALA A 1 330 ? -9.447 -7.647 22.168 1.00 90.19 330 ALA A N 1
ATOM 2462 C CA . ALA A 1 330 ? -8.900 -7.407 23.496 1.00 90.19 330 ALA A CA 1
ATOM 2463 C C . ALA A 1 330 ? -9.797 -8.040 24.562 1.00 90.19 330 ALA A C 1
ATOM 2465 O O . ALA A 1 330 ? -11.011 -7.846 24.546 1.00 90.19 330 ALA A O 1
ATOM 2466 N N . GLN A 1 331 ? -9.190 -8.766 25.500 1.00 89.25 331 GLN A N 1
ATOM 2467 C CA . GLN A 1 331 ? -9.857 -9.265 26.701 1.00 89.25 331 GLN A CA 1
ATOM 2468 C C . GLN A 1 331 ? -9.423 -8.419 27.895 1.00 89.25 331 GLN A C 1
ATOM 2470 O O . GLN A 1 331 ? -8.233 -8.173 28.096 1.00 89.25 331 GLN A O 1
ATOM 2475 N N . ILE A 1 332 ? -10.400 -7.961 28.669 1.00 86.38 332 ILE A N 1
ATOM 2476 C CA . ILE A 1 332 ? -10.223 -6.977 29.731 1.00 86.38 332 ILE A CA 1
ATOM 2477 C C . ILE A 1 332 ? -10.821 -7.549 31.003 1.00 86.38 332 ILE A C 1
ATOM 2479 O O . ILE A 1 332 ? -12.017 -7.826 31.030 1.00 86.38 332 ILE A O 1
ATOM 2483 N N . ASN A 1 333 ? -10.009 -7.680 32.051 1.00 86.25 333 ASN A N 1
ATOM 2484 C CA . ASN A 1 333 ? -10.514 -7.994 33.382 1.00 86.25 333 ASN A CA 1
ATOM 2485 C C . ASN A 1 333 ? -11.018 -6.710 34.047 1.00 86.25 333 ASN A C 1
ATOM 2487 O O . ASN A 1 333 ? -10.254 -5.772 34.275 1.00 86.25 333 ASN A O 1
ATOM 2491 N N . LEU A 1 334 ? -12.312 -6.658 34.334 1.00 83.25 334 LEU A N 1
ATOM 2492 C CA . LEU A 1 334 ? -12.969 -5.485 34.876 1.00 83.25 334 LEU A CA 1
ATOM 2493 C C . LEU A 1 334 ? -12.914 -5.513 36.405 1.00 83.25 334 LEU A C 1
ATOM 2495 O O . LEU A 1 334 ? -13.514 -6.369 37.046 1.00 83.25 334 LEU A O 1
ATOM 2499 N N . GLN A 1 335 ? -12.250 -4.527 37.003 1.00 83.12 335 GLN A N 1
ATOM 2500 C CA . GLN A 1 335 ? -12.243 -4.339 38.455 1.00 83.12 335 GLN A CA 1
ATOM 2501 C C . GLN A 1 335 ? -13.096 -3.135 38.848 1.00 83.12 335 GLN A C 1
ATOM 2503 O O . GLN A 1 335 ? -13.068 -2.104 38.185 1.00 83.12 335 GLN A O 1
ATOM 2508 N N . LEU A 1 336 ? -13.836 -3.257 39.947 1.00 81.44 336 LEU A N 1
ATOM 2509 C CA . LEU A 1 336 ? -14.634 -2.196 40.552 1.00 81.44 336 LEU A CA 1
ATOM 2510 C C . LEU A 1 336 ? -14.068 -1.858 41.927 1.00 81.44 336 LEU A C 1
ATOM 2512 O O . LEU A 1 336 ? -13.922 -2.735 42.771 1.00 81.44 336 LEU A O 1
ATOM 2516 N N . PHE A 1 337 ? -13.812 -0.581 42.192 1.00 81.88 337 PHE A N 1
ATOM 2517 C CA . PHE A 1 337 ? -13.497 -0.112 43.538 1.00 81.88 337 PHE A CA 1
ATOM 2518 C C . PHE A 1 337 ? -14.644 0.709 44.114 1.00 81.88 337 PHE A C 1
ATOM 2520 O O . PHE A 1 337 ? -15.002 1.736 43.551 1.00 81.88 337 PHE A O 1
ATOM 2527 N N . ILE A 1 338 ? -15.162 0.324 45.278 1.00 77.81 338 ILE A N 1
ATOM 2528 C CA . ILE A 1 338 ? -16.158 1.107 46.017 1.00 77.81 338 ILE A CA 1
ATOM 2529 C C . ILE A 1 338 ? -15.496 1.744 47.237 1.00 77.81 338 ILE A C 1
ATOM 2531 O O . ILE A 1 338 ? -15.058 1.053 48.159 1.00 77.81 338 ILE A O 1
ATOM 2535 N N . GLY A 1 339 ? -15.434 3.077 47.248 1.00 71.88 339 GLY A N 1
ATOM 2536 C CA . GLY A 1 339 ? -14.872 3.880 48.338 1.00 71.88 339 GLY A CA 1
ATOM 2537 C C . GLY A 1 339 ? -15.928 4.543 49.230 1.00 71.88 339 GLY A C 1
ATOM 2538 O O . GLY A 1 339 ? -17.106 4.617 48.894 1.00 71.88 339 GLY A O 1
ATOM 2539 N N . ASN A 1 340 ? -15.496 5.082 50.375 1.00 69.12 340 ASN A N 1
ATOM 2540 C CA . ASN A 1 340 ? -16.336 5.909 51.247 1.00 69.12 340 ASN A CA 1
ATOM 2541 C C . ASN A 1 340 ? -16.127 7.396 50.909 1.00 69.12 340 ASN A C 1
ATOM 2543 O O . ASN A 1 340 ? -15.019 7.913 51.041 1.00 69.12 340 ASN A O 1
ATOM 2547 N N . SER 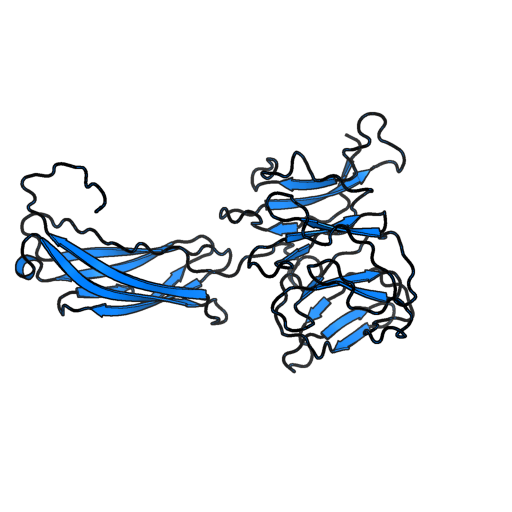A 1 341 ? -17.182 8.108 50.499 1.00 59.69 341 SER A N 1
ATOM 2548 C CA . SER A 1 341 ? -17.084 9.490 50.000 1.00 59.69 341 SER A CA 1
ATOM 2549 C C . SER A 1 341 ? -16.774 10.550 51.073 1.00 59.69 341 SER A C 1
ATOM 2551 O O . SER A 1 341 ? -16.787 11.743 50.775 1.00 59.69 341 SER A O 1
ATOM 2553 N N . THR A 1 342 ? -16.530 10.159 52.329 1.00 57.09 342 THR A N 1
ATOM 2554 C CA . THR A 1 342 ? -16.229 11.092 53.433 1.00 57.09 342 THR A CA 1
ATOM 2555 C C . THR A 1 342 ? -14.748 11.481 53.543 1.00 57.09 342 THR A C 1
ATOM 2557 O O . THR A 1 342 ? -14.433 12.404 54.293 1.00 57.09 342 THR A O 1
ATOM 2560 N N . GLN A 1 343 ? -13.841 10.861 52.774 1.00 46.62 343 GLN A N 1
ATOM 2561 C CA . GLN A 1 343 ? -12.431 11.266 52.670 1.00 46.62 343 GLN A CA 1
ATOM 2562 C C . GLN A 1 343 ? -11.885 11.007 51.255 1.00 46.62 343 GLN A C 1
ATOM 2564 O O . GLN A 1 343 ? -11.451 9.901 50.951 1.00 46.62 343 GLN A O 1
ATOM 2569 N N . ILE A 1 344 ? -11.872 12.021 50.382 1.00 46.84 344 ILE A N 1
ATOM 2570 C CA . ILE A 1 344 ? -11.102 11.963 49.129 1.00 46.84 344 ILE A CA 1
ATOM 2571 C C . ILE A 1 344 ? -9.740 12.610 49.394 1.00 46.84 344 ILE A C 1
ATOM 2573 O O . ILE A 1 344 ? -9.616 13.833 49.386 1.00 46.84 344 ILE A O 1
ATOM 2577 N N . PHE A 1 345 ? -8.713 11.794 49.624 1.00 43.38 345 PHE A N 1
ATOM 2578 C CA . PHE A 1 345 ? -7.327 12.197 49.395 1.00 43.38 345 PHE A CA 1
ATOM 2579 C C . PHE A 1 345 ? -6.881 11.546 48.078 1.00 43.38 345 PHE A C 1
ATOM 2581 O O . PHE A 1 345 ? -6.680 10.338 48.023 1.00 43.38 345 PHE A O 1
ATOM 2588 N N . LEU A 1 346 ? -6.755 12.333 47.005 1.00 42.62 346 LEU A N 1
ATOM 2589 C CA . LEU A 1 346 ? -5.912 11.960 45.856 1.00 42.62 346 LEU A CA 1
ATOM 2590 C C . LEU A 1 346 ? -4.434 12.062 46.294 1.00 42.62 346 LEU A C 1
ATOM 2592 O O . LEU A 1 346 ? -4.137 12.971 47.076 1.00 42.62 346 LEU A O 1
ATOM 2596 N N . PRO A 1 347 ? -3.500 11.210 45.813 1.00 48.53 347 PRO A N 1
ATOM 2597 C CA . PRO A 1 347 ? -3.554 10.424 44.576 1.00 48.53 347 PRO A CA 1
ATOM 2598 C C . PRO A 1 347 ? -3.399 8.898 44.771 1.00 48.53 347 PRO A C 1
ATOM 2600 O O . PRO A 1 347 ? -2.686 8.429 45.658 1.00 48.53 347 PRO A O 1
ATOM 2603 N N . MET A 1 348 ? -4.017 8.117 43.881 1.00 40.97 348 MET A N 1
ATOM 2604 C CA . MET A 1 348 ? -3.710 6.694 43.706 1.00 40.97 348 MET A CA 1
ATOM 2605 C C . MET A 1 348 ? -2.322 6.541 43.072 1.00 40.97 348 MET A C 1
ATOM 2607 O O . MET A 1 348 ? -2.082 7.035 41.972 1.00 40.97 348 MET A O 1
ATOM 2611 N N . ALA A 1 349 ? -1.413 5.854 43.762 1.00 35.91 349 ALA A N 1
ATOM 2612 C CA . ALA A 1 349 ? -0.234 5.265 43.137 1.00 35.91 349 ALA A CA 1
ATOM 2613 C C . ALA A 1 349 ? -0.644 3.958 42.422 1.00 35.91 349 ALA A C 1
ATOM 2615 O O . ALA A 1 349 ? -1.492 3.241 42.964 1.00 35.91 349 ALA A O 1
ATOM 2616 N N . PRO A 1 350 ? -0.065 3.617 41.255 1.00 44.12 350 PRO A N 1
ATOM 2617 C CA . PRO A 1 350 ? -0.252 2.298 40.649 1.00 44.12 350 PRO A CA 1
ATOM 2618 C C . PRO A 1 350 ? 0.269 1.203 41.595 1.00 44.12 350 PRO A C 1
ATOM 2620 O O . PRO A 1 350 ? 1.225 1.443 42.341 1.00 44.12 350 PRO A O 1
ATOM 2623 N N . LYS A 1 351 ? -0.356 0.017 41.588 1.00 40.06 351 LYS A N 1
ATOM 2624 C CA . LYS A 1 351 ? 0.112 -1.155 42.359 1.00 40.06 351 LYS A CA 1
ATOM 2625 C C . LYS A 1 351 ? 1.581 -1.495 42.010 1.00 40.06 351 LYS A C 1
ATOM 2627 O O . LYS A 1 351 ? 1.972 -1.285 40.863 1.00 40.06 351 LYS A O 1
ATOM 2632 N N . PRO A 1 352 ? 2.375 -1.999 42.978 1.00 41.00 352 PRO A N 1
ATOM 2633 C CA . PRO A 1 352 ? 3.737 -2.483 42.740 1.00 41.00 352 PRO A CA 1
ATOM 2634 C C . PRO A 1 352 ? 3.795 -3.739 41.868 1.00 41.00 352 PRO A C 1
ATOM 2636 O O . PRO A 1 352 ? 2.801 -4.506 41.871 1.00 41.00 352 PRO A O 1
#

pLDDT: mean 86.08, std 13.02, range [35.91, 98.12]

Foldseek 3Di:
DFKDFQADKFWEPQVLPQFIKIKTWIAGNDQDAPVVPNFLRQWIFIATPVRHGQALQPNTDGDPHGFNEYWAWQFLVLPLGIWIWTFHQQQWIWIAHSNRDTQAQPGEHDAAQQQDTGGDDHAKYWWWFALQPPNHIWTWIFDFFWIWIAGSNNHTQAHNHNCPVVGHTHGDPGTFRHYWFWDDPPPPQFIWIWTDDVDIDTHTSPNGGGDTQAGHQCRDPVSVSYRWFFWAKDDKDQEWEWEDDPPDQKTKIKIKIWTSTQAKKKKFKDFDFPDPQKDFPDGIDMAHRRGMDIRMMMGGRVVVVDAAKDWGGKMKMWMATPVRHTRDIDIHTYMYGYHDPPDDDDDDDDDD